Protein AF-A0A369XTC5-F1 (afdb_monomer)

Nearest PDB structures (foldseek):
  2w8m-assembly1_B  TM=5.364E-01  e=4.628E+00  Sulfolobus virus Ragged Hills
  3i4r-assembly1_A  TM=3.270E-01  e=7.028E+00  Homo sapiens
  7ung-assembly1_B0  TM=2.794E-01  e=6.670E+00  Homo sapiens

Secondary structure (DSSP, 8-state):
----------------EEEEEEEHHHHHHHHHT-TTS--EEEEE-TTT--EEEEEHHHHIIIIIHHH-TTGGGSSEEEEEEETT-B-SHHHHHHHHHHHTHHHHHHHHHHHHHHHHHHHTS-HHHHHHHHHHHHHHHTT-GGGGS--HHHHHHHHHHHHHHSTTTHHHHHHHHT-S------S-EEETTEEEEE-HHHHHHHHHHHHHHHHHHHHHHHIIIIITTTTSSSHHHHHHHT--

Sequence (240 aa):
MFSNDQSQPNLETTIETVKFVIDTSLLITVEKMSSSVPVMLFLVDINSEDIYFVCLNDYIEKVIIPKNSCYDTQDSITIDLPLCNKLDDSGIKNILFYSKRPKFYSFFNKIKYQNDALKYVSDEDLIEQCSYFVKKLLRFDVWSVETPYIKEFHKKLKMFDSEQSLPEIKKMLTKKKYDNVDKEWETSYSAKLFTKEETIVFGFIRSLWESLDSISGIYEECWRECFLPTYYHASICEME

Structure (mmCIF, N/CA/C/O backbone):
data_AF-A0A369XTC5-F1
#
_entry.id   AF-A0A369XTC5-F1
#
loop_
_atom_site.group_PDB
_atom_site.id
_atom_site.type_symbol
_atom_site.label_a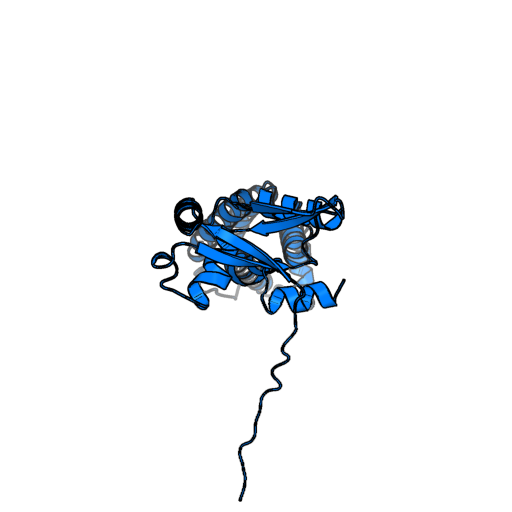tom_id
_atom_site.label_alt_id
_atom_site.label_comp_id
_atom_site.label_asym_id
_atom_site.label_entity_id
_atom_site.label_seq_id
_atom_site.pdbx_PDB_ins_code
_atom_site.Cartn_x
_atom_site.Cartn_y
_atom_site.Cartn_z
_atom_site.occupancy
_atom_site.B_iso_or_equiv
_atom_site.auth_seq_id
_atom_site.auth_comp_id
_atom_site.auth_asym_id
_atom_site.auth_atom_id
_atom_site.pdbx_PDB_model_num
ATOM 1 N N . MET A 1 1 ? 31.490 -23.265 30.977 1.00 40.22 1 MET A N 1
ATOM 2 C CA . MET A 1 1 ? 31.560 -21.844 31.364 1.00 40.22 1 MET A CA 1
ATOM 3 C C . MET A 1 1 ? 31.617 -21.046 30.079 1.00 40.22 1 MET A C 1
ATOM 5 O O . MET A 1 1 ? 32.694 -20.926 29.536 1.00 40.22 1 MET A O 1
ATOM 9 N N . PHE A 1 2 ? 30.452 -20.695 29.540 1.00 29.77 2 PHE A N 1
ATOM 10 C CA . PHE A 1 2 ? 30.164 -19.593 28.613 1.00 29.77 2 PHE A CA 1
ATOM 11 C C . PHE A 1 2 ? 28.652 -19.678 28.404 1.00 29.77 2 PHE A C 1
ATOM 13 O O . PHE A 1 2 ? 28.153 -20.485 27.625 1.00 29.77 2 PHE A O 1
ATOM 20 N N . SER A 1 3 ? 27.938 -18.965 29.270 1.00 28.22 3 SER A N 1
ATOM 21 C CA . SER A 1 3 ? 26.494 -18.810 29.216 1.00 28.22 3 SER A CA 1
ATOM 22 C C . SER A 1 3 ? 26.159 -18.001 27.966 1.00 28.22 3 SER A C 1
ATOM 24 O O . SER A 1 3 ? 26.620 -16.870 27.832 1.00 28.22 3 SER A O 1
ATOM 26 N N . ASN A 1 4 ? 25.383 -18.582 27.053 1.00 33.22 4 ASN A N 1
ATOM 27 C CA . ASN A 1 4 ? 24.719 -17.840 25.987 1.00 33.22 4 ASN A CA 1
ATOM 28 C C . ASN A 1 4 ? 23.506 -17.122 26.590 1.00 33.22 4 ASN A C 1
ATOM 30 O O . ASN A 1 4 ? 22.375 -17.561 26.419 1.00 33.22 4 ASN A O 1
ATOM 34 N N . ASP A 1 5 ? 23.760 -16.030 27.307 1.00 33.59 5 ASP A N 1
ATOM 35 C CA . ASP A 1 5 ? 22.774 -14.966 27.485 1.00 33.59 5 ASP A CA 1
ATOM 36 C C . ASP A 1 5 ? 22.984 -13.973 26.339 1.00 33.59 5 ASP A C 1
ATOM 38 O O . ASP A 1 5 ? 23.763 -13.027 26.429 1.00 33.59 5 ASP A O 1
ATOM 42 N N . GLN A 1 6 ? 22.319 -14.230 25.214 1.00 33.56 6 GLN A N 1
ATOM 43 C CA . GLN A 1 6 ? 21.930 -13.160 24.302 1.00 33.56 6 GLN A CA 1
ATOM 44 C C . GLN A 1 6 ? 20.432 -12.952 24.468 1.00 33.56 6 GLN A C 1
ATOM 46 O O . GLN A 1 6 ? 19.623 -13.347 23.632 1.00 33.56 6 GLN A O 1
ATOM 51 N N . SER A 1 7 ? 20.067 -12.348 25.596 1.00 34.38 7 SER A N 1
ATOM 52 C CA . SER A 1 7 ? 18.830 -11.595 25.699 1.00 34.38 7 SER A CA 1
ATOM 53 C C . SER A 1 7 ? 18.916 -10.453 24.685 1.00 34.38 7 SER A C 1
ATOM 55 O O . SER A 1 7 ? 19.612 -9.458 24.884 1.00 34.38 7 SER A O 1
ATOM 57 N N . GLN A 1 8 ? 18.238 -10.619 23.546 1.00 36.16 8 GLN A N 1
ATOM 58 C CA . GLN A 1 8 ? 17.827 -9.471 22.746 1.00 36.16 8 GLN A CA 1
ATOM 59 C C . GLN A 1 8 ? 17.130 -8.492 23.700 1.00 36.16 8 GLN A C 1
ATOM 61 O O . GLN A 1 8 ? 16.298 -8.938 24.497 1.00 36.16 8 GLN A O 1
ATOM 66 N N . PRO A 1 9 ? 17.455 -7.189 23.686 1.00 34.69 9 PRO A N 1
ATOM 67 C CA . PRO A 1 9 ? 16.672 -6.244 24.451 1.00 34.69 9 PRO A CA 1
ATOM 68 C C . PRO A 1 9 ? 15.290 -6.217 23.796 1.00 34.69 9 PRO A C 1
ATOM 70 O O . PRO A 1 9 ? 15.121 -5.645 22.721 1.00 34.69 9 PRO A O 1
ATOM 73 N N . ASN A 1 10 ? 14.314 -6.872 24.425 1.00 38.03 10 ASN A N 1
ATOM 74 C CA . ASN A 1 10 ? 12.910 -6.554 24.223 1.00 38.03 10 ASN A CA 1
ATOM 75 C C . ASN A 1 10 ? 12.760 -5.084 24.626 1.00 38.03 10 ASN A C 1
ATOM 77 O O . ASN A 1 10 ? 12.564 -4.767 25.798 1.00 38.03 10 ASN A O 1
ATOM 81 N N . LEU A 1 11 ? 12.921 -4.174 23.665 1.00 40.72 11 LEU A N 1
ATOM 82 C CA . LEU A 1 11 ? 12.333 -2.848 23.753 1.00 40.72 11 LEU A CA 1
ATOM 83 C C . LEU A 1 11 ? 10.823 -3.079 23.710 1.00 40.72 11 LEU A C 1
ATOM 85 O O . LEU A 1 11 ? 10.209 -3.111 22.648 1.00 40.72 11 LEU A O 1
ATOM 89 N N . GLU A 1 12 ? 10.243 -3.354 24.877 1.00 49.22 12 GLU A N 1
ATOM 90 C CA . GLU A 1 12 ? 8.803 -3.302 25.082 1.00 49.22 12 GLU A CA 1
ATOM 91 C C . GLU A 1 12 ? 8.404 -1.832 24.983 1.00 49.22 12 GLU A C 1
ATOM 93 O O . GLU A 1 12 ? 8.330 -1.118 25.981 1.00 49.22 12 GLU A O 1
ATOM 98 N N . THR A 1 13 ? 8.228 -1.340 23.757 1.00 57.53 13 THR A N 1
ATOM 99 C CA . THR A 1 13 ? 7.682 -0.005 23.553 1.00 57.53 13 THR A CA 1
ATOM 100 C C . THR A 1 13 ? 6.222 -0.044 23.985 1.00 57.53 13 THR A C 1
ATOM 102 O O . THR A 1 13 ? 5.379 -0.684 23.352 1.00 57.53 13 THR A O 1
ATOM 105 N N . THR A 1 14 ? 5.922 0.584 25.118 1.00 68.50 14 THR A N 1
ATOM 106 C CA . THR A 1 14 ? 4.568 0.641 25.663 1.00 68.50 14 THR A CA 1
ATOM 107 C C . THR A 1 14 ? 3.791 1.744 24.960 1.00 68.50 14 THR A C 1
ATOM 109 O O . THR A 1 14 ? 4.070 2.922 25.161 1.00 68.50 14 THR A O 1
ATOM 112 N N . ILE A 1 15 ? 2.810 1.364 24.142 1.00 81.44 15 ILE A N 1
ATOM 113 C CA . ILE A 1 15 ? 1.865 2.304 23.534 1.00 81.44 15 ILE A CA 1
ATOM 114 C C . ILE A 1 15 ? 0.718 2.516 24.520 1.00 81.44 15 ILE A C 1
ATOM 116 O O . ILE A 1 15 ? 0.058 1.555 24.930 1.00 81.44 15 ILE A O 1
ATOM 120 N N . GLU A 1 16 ? 0.463 3.766 24.897 1.00 87.06 16 GLU A N 1
ATOM 121 C CA . GLU A 1 16 ? -0.709 4.094 25.702 1.00 87.06 16 GLU A CA 1
ATOM 122 C C . GLU A 1 16 ? -1.983 3.880 24.880 1.00 87.06 16 GLU A C 1
ATOM 124 O O . GLU A 1 16 ? -2.111 4.359 23.749 1.00 87.06 16 GLU A O 1
ATOM 129 N N . THR A 1 17 ? -2.926 3.125 25.441 1.00 90.19 17 THR A N 1
ATOM 130 C CA . THR A 1 17 ? -4.130 2.690 24.732 1.00 90.19 17 THR A CA 1
ATOM 131 C C . THR A 1 17 ? -5.377 2.827 25.594 1.00 90.19 17 THR A C 1
ATOM 133 O O . THR A 1 17 ? -5.340 2.658 26.815 1.00 90.19 17 THR A O 1
ATOM 136 N N . VAL A 1 18 ? -6.507 3.093 24.939 1.00 92.06 18 VAL A N 1
ATOM 137 C CA . VAL A 1 18 ? -7.845 3.011 25.529 1.00 92.06 18 VAL A CA 1
ATOM 138 C C . VAL A 1 18 ? -8.462 1.678 25.152 1.00 92.06 18 VAL A C 1
ATOM 140 O O . VAL A 1 18 ? -8.438 1.268 23.994 1.00 92.06 18 VAL A O 1
ATOM 143 N N . LYS A 1 19 ? -9.042 1.006 26.142 1.00 93.38 19 LYS A N 1
ATOM 144 C CA . LYS A 1 19 ? -9.695 -0.286 25.953 1.00 93.38 19 LYS A CA 1
ATOM 145 C C . LYS A 1 19 ? -11.154 -0.094 25.588 1.00 93.38 19 LYS A C 1
ATOM 147 O O . LYS A 1 19 ? -11.877 0.622 26.278 1.00 93.38 19 LYS A O 1
ATOM 152 N N . PHE A 1 20 ? -11.594 -0.791 24.552 1.00 94.62 20 PHE A N 1
ATOM 153 C CA . PHE A 1 20 ? -12.992 -0.844 24.147 1.00 94.62 20 PHE A CA 1
ATOM 154 C C . PHE A 1 20 ? -13.410 -2.298 23.931 1.00 94.62 20 PHE A C 1
ATOM 156 O O . PHE A 1 20 ? -12.651 -3.081 23.370 1.00 94.62 20 PHE A O 1
ATOM 163 N N . VAL A 1 21 ? -14.598 -2.678 24.397 1.00 95.94 21 VAL A N 1
ATOM 164 C CA . VAL A 1 21 ? -15.126 -4.038 24.219 1.00 95.94 21 VAL A CA 1
ATOM 165 C C . VAL A 1 21 ? -16.073 -4.039 23.030 1.00 95.94 21 VAL A C 1
ATOM 167 O O . VAL A 1 21 ? -16.987 -3.218 22.971 1.00 95.94 21 VAL A O 1
ATOM 170 N N . ILE A 1 22 ? -15.852 -4.956 22.093 1.00 95.44 22 ILE A N 1
ATOM 171 C CA . ILE A 1 22 ? -16.644 -5.091 20.872 1.00 95.44 22 ILE A CA 1
ATOM 172 C C . ILE A 1 22 ? -17.142 -6.526 20.704 1.00 95.44 22 ILE A C 1
ATOM 174 O O . ILE A 1 22 ? -16.432 -7.484 21.015 1.00 95.44 22 ILE A O 1
ATOM 178 N N . ASP A 1 23 ? -18.363 -6.672 20.196 1.00 95.94 23 ASP A N 1
ATOM 179 C CA . ASP A 1 23 ? -18.959 -7.980 19.938 1.00 95.94 23 ASP A CA 1
ATOM 180 C C . ASP A 1 23 ? -18.252 -8.685 18.779 1.00 95.94 23 ASP A C 1
ATOM 182 O O . ASP A 1 23 ? -18.051 -8.119 17.695 1.00 95.94 23 ASP A O 1
ATOM 186 N N . THR A 1 24 ? -17.953 -9.967 18.966 1.00 94.88 24 THR A N 1
ATOM 187 C CA . THR A 1 24 ? -17.282 -10.783 17.947 1.00 94.88 24 THR A CA 1
ATOM 188 C C . THR A 1 24 ? -18.118 -10.908 16.674 1.00 94.88 24 THR A C 1
ATOM 190 O O . THR A 1 24 ? -17.580 -10.914 15.568 1.00 94.88 24 THR A O 1
ATOM 193 N N . SER A 1 25 ? -19.449 -10.923 16.793 1.00 94.75 25 SER A N 1
ATOM 194 C CA . SER A 1 25 ? -20.358 -10.966 15.638 1.00 94.75 25 SER A CA 1
ATOM 195 C C . SER A 1 25 ? -20.188 -9.767 14.688 1.00 94.75 25 SER A C 1
ATOM 197 O O . SER A 1 25 ? -20.298 -9.915 13.463 1.00 94.75 25 SER A O 1
ATOM 199 N N . LEU A 1 26 ? -19.861 -8.590 15.232 1.00 94.38 26 LEU A N 1
ATOM 200 C CA . LEU A 1 26 ? -19.569 -7.389 14.456 1.00 94.38 26 LEU A CA 1
ATOM 201 C C . LEU A 1 26 ? -18.212 -7.522 13.764 1.00 94.38 26 LEU A C 1
ATOM 203 O O . LEU A 1 26 ? -18.125 -7.268 12.564 1.00 94.38 26 LEU A O 1
ATOM 207 N N . LEU A 1 27 ? -17.183 -7.997 14.471 1.00 94.69 27 LEU A N 1
ATOM 208 C CA . LEU A 1 27 ? -15.856 -8.232 13.888 1.00 94.69 27 LEU A CA 1
ATOM 209 C C . LEU A 1 27 ? -15.903 -9.239 12.729 1.00 94.69 27 LEU A C 1
ATOM 211 O O . LEU A 1 27 ? -15.374 -8.955 11.658 1.00 94.69 27 LEU A O 1
ATOM 215 N N . ILE A 1 28 ? -16.643 -10.341 12.881 1.00 93.12 28 ILE A N 1
ATOM 216 C CA . ILE A 1 28 ? -16.874 -11.322 11.805 1.00 93.12 28 ILE A CA 1
ATOM 217 C C . ILE A 1 28 ? -17.563 -10.666 10.599 1.00 93.12 28 ILE A C 1
ATOM 219 O O . ILE A 1 28 ? -17.294 -11.003 9.444 1.00 93.12 28 ILE A O 1
ATOM 223 N N . THR A 1 29 ? -18.482 -9.732 10.845 1.00 93.62 29 THR A N 1
ATOM 224 C CA . THR A 1 29 ? -19.148 -8.988 9.768 1.00 93.62 29 THR A CA 1
ATOM 225 C C . THR A 1 29 ? -18.163 -8.075 9.040 1.00 93.62 29 THR A C 1
ATOM 227 O O . THR A 1 29 ? -18.182 -8.024 7.811 1.00 93.62 29 THR A O 1
ATOM 230 N N . VAL A 1 30 ? -17.275 -7.403 9.775 1.00 93.75 30 VAL A N 1
ATOM 231 C CA . VAL A 1 30 ? -16.224 -6.547 9.208 1.00 93.75 30 VAL A CA 1
ATOM 232 C C . VAL A 1 30 ? -15.218 -7.354 8.395 1.00 93.75 30 VAL A C 1
ATOM 234 O O . VAL A 1 30 ? -14.883 -6.952 7.282 1.00 93.75 30 VAL A O 1
ATOM 237 N N . GLU A 1 31 ? -14.786 -8.513 8.889 1.00 91.56 31 GLU A N 1
ATOM 238 C CA . GLU A 1 31 ? -13.870 -9.403 8.167 1.00 91.56 31 GLU A CA 1
ATOM 239 C C . GLU A 1 31 ? -14.439 -9.793 6.790 1.00 91.56 31 GLU A C 1
ATOM 241 O O . GLU A 1 31 ? -13.749 -9.733 5.769 1.00 91.56 31 GLU A O 1
ATOM 246 N N . LYS A 1 32 ? -15.748 -10.073 6.724 1.00 91.31 32 LYS A N 1
ATOM 247 C CA . LYS A 1 32 ? -16.455 -10.386 5.469 1.00 91.31 32 LYS A CA 1
ATOM 248 C C . LYS A 1 32 ? -16.521 -9.219 4.478 1.00 91.31 32 LYS A C 1
ATOM 250 O O . LYS A 1 32 ? -16.746 -9.466 3.294 1.00 91.31 32 LYS A O 1
ATOM 255 N N . MET A 1 33 ? -16.326 -7.972 4.914 1.00 88.06 33 MET A N 1
ATOM 256 C CA . MET A 1 33 ? -16.315 -6.796 4.027 1.00 88.06 33 MET A CA 1
ATOM 257 C C . MET A 1 33 ? -15.020 -6.653 3.206 1.00 88.06 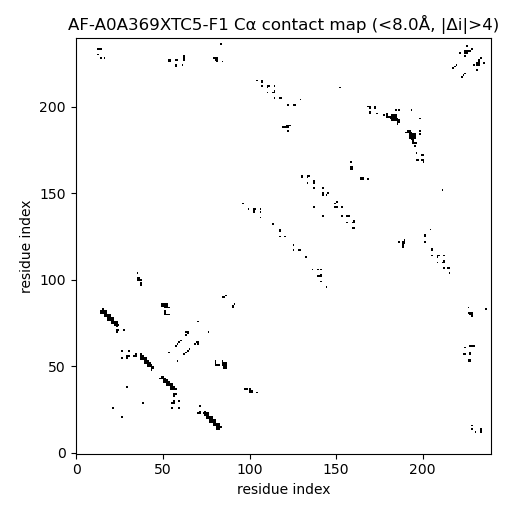33 MET A C 1
ATOM 259 O O . MET A 1 33 ? -14.957 -5.774 2.346 1.00 88.06 33 MET A O 1
ATOM 263 N N . SER A 1 34 ? -14.044 -7.558 3.388 1.00 82.69 34 SER A N 1
ATOM 264 C CA . SER A 1 34 ? -12.725 -7.566 2.733 1.00 82.69 34 SER A CA 1
ATOM 265 C C . SER A 1 34 ? -11.815 -6.407 3.155 1.00 82.69 34 SER A C 1
ATOM 267 O O . SER A 1 34 ? -12.259 -5.348 3.586 1.00 82.69 34 SER A O 1
ATOM 269 N N . SER A 1 35 ? -10.503 -6.586 2.987 1.00 84.50 35 SER A N 1
ATOM 270 C CA . SER A 1 35 ? -9.491 -5.566 3.275 1.00 84.50 35 SER A CA 1
ATOM 271 C C . SER A 1 35 ? -9.634 -4.305 2.417 1.00 84.50 35 SER A C 1
ATOM 273 O O . SER A 1 35 ? -9.157 -3.247 2.818 1.00 84.50 35 SER A O 1
ATOM 275 N N . SER A 1 36 ? -10.315 -4.387 1.265 1.00 84.81 36 SER A N 1
ATOM 276 C CA . SER A 1 36 ? -10.446 -3.295 0.282 1.00 84.81 36 SER A CA 1
ATOM 277 C C . SER A 1 36 ? -11.231 -2.085 0.767 1.00 84.81 36 SER A C 1
ATOM 279 O O . SER A 1 36 ? -10.976 -0.969 0.305 1.00 84.81 36 SER A O 1
ATOM 281 N N . VAL A 1 37 ? -12.176 -2.291 1.682 1.00 89.00 37 VAL A N 1
ATOM 282 C CA . VAL A 1 37 ? -13.010 -1.228 2.237 1.00 89.00 37 VAL A CA 1
ATOM 283 C C . VAL A 1 37 ? -12.618 -1.049 3.700 1.00 89.00 37 VAL A C 1
ATOM 285 O O . VAL A 1 37 ? -12.870 -1.948 4.495 1.00 89.00 37 VAL A O 1
ATOM 288 N N . PRO A 1 38 ? -11.984 0.075 4.074 1.00 93.06 38 PRO A N 1
ATOM 289 C CA . PRO A 1 38 ? -11.605 0.300 5.460 1.00 93.06 38 PRO A CA 1
ATOM 290 C C . PRO A 1 38 ? -12.856 0.558 6.303 1.00 93.06 38 PRO A C 1
ATOM 292 O O . PRO A 1 38 ? -13.566 1.544 6.088 1.00 93.06 38 PRO A O 1
ATOM 295 N N . VAL A 1 39 ? -13.120 -0.314 7.272 1.00 94.88 39 VAL A N 1
ATOM 296 C CA . VAL A 1 39 ? -14.138 -0.097 8.299 1.00 94.88 39 VAL A CA 1
ATOM 297 C C . VAL A 1 39 ? -13.473 0.556 9.501 1.00 94.88 39 VAL A C 1
ATOM 299 O O . VAL A 1 39 ? -12.669 -0.058 10.199 1.00 94.88 39 VAL A O 1
ATOM 302 N N . MET A 1 40 ? -13.810 1.819 9.734 1.00 94.81 40 MET A N 1
ATOM 303 C CA . MET A 1 40 ? -13.246 2.615 10.820 1.00 94.81 40 MET A CA 1
ATOM 304 C C . MET A 1 40 ? -14.131 2.524 12.062 1.00 94.81 40 MET A C 1
ATOM 306 O O . MET A 1 40 ? -15.343 2.726 11.978 1.00 94.81 40 MET A O 1
ATOM 310 N N . LEU A 1 41 ? -13.518 2.277 13.215 1.00 95.38 41 LEU A N 1
ATOM 311 C CA . LEU A 1 41 ? -14.127 2.498 14.519 1.00 95.38 41 LEU A CA 1
ATOM 312 C C . LEU A 1 41 ? -13.693 3.867 15.040 1.00 95.38 41 LEU A C 1
ATOM 314 O O . LEU A 1 41 ? -12.504 4.180 15.017 1.00 95.38 41 LEU A O 1
ATOM 318 N N . PHE A 1 42 ? -14.655 4.632 15.551 1.00 95.50 42 PHE A N 1
ATOM 319 C CA . PHE A 1 42 ? -14.421 5.882 16.264 1.00 95.50 42 PHE A CA 1
ATOM 320 C C . PHE A 1 42 ? -14.881 5.735 17.709 1.00 95.50 42 PHE A C 1
ATOM 322 O O . PHE A 1 42 ? -16.033 5.375 17.956 1.00 95.50 42 PHE A O 1
ATOM 329 N N . LEU A 1 43 ? -13.988 6.022 18.648 1.00 95.12 43 LEU A N 1
ATOM 330 C CA . LEU A 1 43 ? -14.273 6.050 20.075 1.00 95.12 43 LEU A CA 1
ATOM 331 C C . LEU A 1 43 ? -14.280 7.501 20.542 1.00 95.12 43 LEU A C 1
ATOM 333 O O . LEU A 1 43 ? -13.282 8.195 20.388 1.00 95.12 43 LEU A O 1
ATOM 337 N N . VAL A 1 44 ? -15.398 7.948 21.106 1.00 94.69 44 VAL A N 1
ATOM 338 C CA . VAL A 1 44 ? -15.565 9.321 21.594 1.00 94.69 44 VAL A CA 1
ATOM 339 C C . VAL A 1 44 ? -15.522 9.312 23.116 1.00 94.69 44 VAL A C 1
ATOM 341 O O . VAL A 1 44 ? -16.356 8.657 23.747 1.00 94.69 44 VAL A O 1
ATOM 344 N N . ASP A 1 45 ? -14.583 10.048 23.702 1.00 92.94 45 ASP A N 1
ATOM 345 C CA . ASP A 1 45 ? -14.612 10.373 25.124 1.00 92.94 45 ASP A CA 1
ATOM 346 C C . ASP A 1 45 ? -15.424 11.655 25.329 1.00 92.94 45 ASP A C 1
ATOM 348 O O . ASP A 1 45 ? -15.056 12.743 24.899 1.00 92.94 45 ASP A O 1
ATOM 352 N N . ILE A 1 46 ? -16.564 11.516 26.002 1.00 93.06 46 ILE A N 1
ATOM 353 C CA . ILE A 1 46 ? -17.520 12.606 26.229 1.00 93.06 46 ILE A CA 1
ATOM 354 C C . ILE A 1 46 ? -16.944 13.670 27.175 1.00 93.06 46 ILE A C 1
ATOM 356 O O . ILE A 1 46 ? -17.355 14.824 27.109 1.00 93.06 46 ILE A O 1
ATOM 360 N N . ASN A 1 47 ? -16.017 13.302 28.065 1.00 92.94 47 ASN A N 1
ATOM 361 C CA . ASN A 1 47 ? -15.497 14.236 29.065 1.00 92.94 47 ASN A CA 1
ATOM 362 C C . ASN A 1 47 ? -14.387 15.123 28.500 1.00 92.94 47 ASN A C 1
ATOM 364 O O . ASN A 1 47 ? -14.344 16.313 28.802 1.00 92.94 47 ASN A O 1
ATOM 368 N N . SER A 1 48 ? -13.475 14.533 27.728 1.00 91.31 48 SER A N 1
ATOM 369 C CA . SER A 1 48 ? -12.378 15.259 27.077 1.00 91.31 48 SER A CA 1
ATOM 370 C C . SER A 1 48 ? -12.766 15.832 25.713 1.00 91.31 48 SER A C 1
ATOM 372 O O . SER A 1 48 ? -12.040 16.674 25.198 1.00 91.31 48 SER A O 1
ATOM 374 N N . GLU A 1 49 ? -13.901 15.398 25.149 1.00 91.56 49 GLU A N 1
ATOM 375 C CA . GLU A 1 49 ? -14.328 15.665 23.766 1.00 91.56 49 GLU A CA 1
ATOM 376 C C . GLU A 1 49 ? -13.347 15.119 22.712 1.00 91.56 49 GLU A C 1
ATOM 378 O O . GLU A 1 49 ? -13.407 15.478 21.533 1.00 91.56 49 GLU A O 1
ATOM 383 N N . ASP A 1 50 ? -12.470 14.199 23.120 1.00 93.12 50 ASP A N 1
ATOM 384 C CA . ASP A 1 50 ? -11.496 13.576 22.241 1.00 93.12 50 ASP A CA 1
ATOM 385 C C . ASP A 1 50 ? -12.110 12.400 21.480 1.00 93.12 50 ASP A C 1
ATOM 387 O O . ASP A 1 50 ? -12.898 11.607 22.002 1.00 93.12 50 ASP A O 1
ATOM 391 N N . ILE A 1 51 ? -11.716 12.271 20.215 1.00 94.94 51 ILE A N 1
ATOM 392 C CA . ILE A 1 51 ? -12.146 11.184 19.342 1.00 94.94 51 ILE A CA 1
ATOM 393 C C . ILE A 1 51 ? -10.911 10.398 18.928 1.00 94.94 51 ILE A C 1
ATOM 395 O O . ILE A 1 51 ? -9.977 10.965 18.366 1.00 94.94 51 ILE A O 1
ATOM 399 N N . TYR A 1 52 ? -10.931 9.092 19.158 1.00 94.56 52 TYR A N 1
ATOM 400 C CA . TYR A 1 52 ? -9.884 8.163 18.754 1.00 94.56 52 TYR A CA 1
ATOM 401 C C . TYR A 1 52 ? -10.375 7.271 17.622 1.00 94.56 52 TYR A C 1
ATOM 403 O O . TYR A 1 52 ? -11.567 6.967 17.550 1.00 94.56 52 TYR A O 1
ATOM 411 N N . PHE A 1 53 ? -9.477 6.830 16.742 1.00 95.19 53 PHE A N 1
ATOM 412 C CA . PHE A 1 53 ? -9.850 5.971 15.619 1.00 95.19 53 PHE A CA 1
ATOM 413 C C . PHE A 1 53 ? -8.958 4.737 15.464 1.00 95.19 53 PHE A C 1
ATOM 415 O O . PHE A 1 53 ? -7.784 4.725 15.831 1.00 95.19 53 PHE A O 1
ATOM 422 N N . VAL A 1 54 ? -9.521 3.689 14.862 1.00 95.31 54 VAL A N 1
ATOM 423 C CA . VAL A 1 54 ? -8.775 2.504 14.418 1.00 95.31 54 VAL A CA 1
ATOM 424 C C . VAL A 1 54 ? -9.473 1.851 13.222 1.00 95.31 54 VAL A C 1
ATOM 426 O O . VAL A 1 54 ? -10.700 1.876 13.123 1.00 95.31 54 VAL A O 1
ATOM 429 N N . CYS A 1 55 ? -8.710 1.273 12.294 1.00 95.38 55 CYS A N 1
ATOM 430 C CA . CYS A 1 55 ? -9.267 0.486 11.193 1.00 95.38 55 CYS A CA 1
ATOM 431 C C . CYS A 1 55 ? -9.490 -0.959 11.652 1.00 95.38 55 CYS A C 1
ATOM 433 O O . CYS A 1 55 ? -8.530 -1.681 11.919 1.00 95.38 55 CYS A O 1
ATOM 435 N N . LEU A 1 56 ? -10.747 -1.394 11.733 1.00 95.38 56 LEU A N 1
ATOM 436 C CA . LEU A 1 56 ? -11.111 -2.718 12.237 1.00 95.38 56 LEU A CA 1
ATOM 437 C C . LEU A 1 56 ? -10.619 -3.844 11.327 1.00 95.38 56 LEU A C 1
ATOM 439 O O . LEU A 1 56 ? -10.147 -4.852 11.838 1.00 95.38 56 LEU A O 1
ATOM 443 N N . ASN A 1 57 ? -10.670 -3.681 10.000 1.00 94.38 57 ASN A N 1
ATOM 444 C CA . ASN A 1 57 ? -10.169 -4.705 9.072 1.00 94.38 57 ASN A CA 1
ATOM 445 C C . ASN A 1 57 ? -8.685 -4.992 9.304 1.00 94.38 57 ASN A C 1
ATOM 447 O O . ASN A 1 57 ? -8.276 -6.149 9.348 1.00 94.38 57 ASN A O 1
ATOM 451 N N . ASP A 1 58 ? -7.886 -3.939 9.473 1.00 94.56 58 ASP A N 1
ATOM 452 C CA . ASP A 1 58 ? -6.452 -4.098 9.699 1.00 94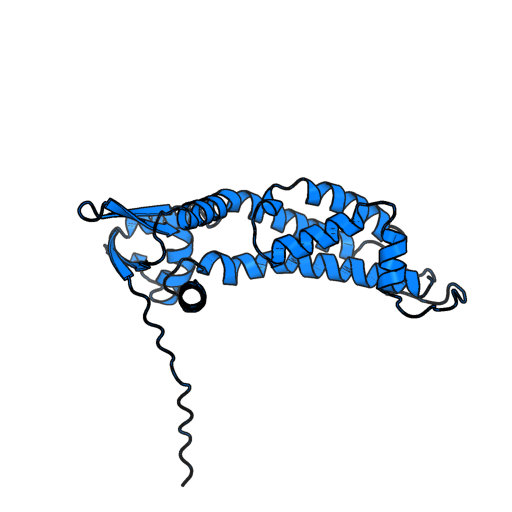.56 58 ASP A CA 1
ATOM 453 C C . ASP A 1 58 ? -6.181 -4.589 11.119 1.00 94.56 58 ASP A C 1
ATOM 455 O O . ASP A 1 58 ? -5.310 -5.426 11.316 1.00 94.56 58 ASP A O 1
ATOM 459 N N . TYR A 1 59 ? -6.963 -4.138 12.104 1.00 95.06 59 TYR A N 1
ATOM 460 C CA . TYR A 1 59 ? -6.853 -4.618 13.477 1.00 95.06 59 TYR A CA 1
ATOM 461 C C . TYR A 1 59 ? -7.141 -6.123 13.579 1.00 95.06 59 TYR A C 1
ATOM 463 O O . TYR A 1 59 ? -6.403 -6.847 14.246 1.00 95.06 59 TYR A O 1
ATOM 471 N N . ILE A 1 60 ? -8.173 -6.618 12.888 1.00 94.00 60 ILE A N 1
ATOM 472 C CA . ILE A 1 60 ? -8.485 -8.052 12.829 1.00 94.00 60 ILE A CA 1
ATOM 473 C C . ILE A 1 60 ? -7.293 -8.816 12.245 1.00 94.00 60 ILE A C 1
ATOM 475 O O . ILE A 1 60 ? -6.779 -9.735 12.880 1.00 94.00 60 ILE A O 1
ATOM 479 N N . GLU A 1 61 ? -6.819 -8.400 11.071 1.00 92.62 61 GLU A N 1
ATOM 480 C CA . GLU A 1 61 ? -5.782 -9.114 10.321 1.00 92.62 61 GLU A CA 1
ATOM 481 C C . GLU A 1 61 ? -4.400 -9.062 10.985 1.00 92.62 61 GLU A C 1
ATOM 483 O O . GLU A 1 61 ? -3.684 -10.061 11.000 1.00 92.62 61 GLU A O 1
ATOM 488 N N . LYS A 1 62 ? -4.022 -7.909 11.544 1.00 92.44 62 LYS A N 1
ATOM 489 C CA . LYS A 1 62 ? -2.658 -7.639 12.024 1.00 92.44 62 LYS A CA 1
ATOM 490 C C . LYS A 1 62 ? -2.510 -7.700 13.543 1.00 92.44 62 LYS A C 1
ATOM 492 O O . LYS A 1 62 ? -1.392 -7.829 14.032 1.00 92.44 62 LYS A O 1
ATOM 497 N N . VAL A 1 63 ? -3.605 -7.625 14.305 1.00 93.19 63 VAL A N 1
ATOM 498 C CA . VAL A 1 63 ? -3.559 -7.652 15.780 1.00 93.19 63 VAL A CA 1
ATOM 499 C C . VAL A 1 63 ? -4.314 -8.845 16.351 1.00 93.19 63 VAL A C 1
ATOM 501 O O . VAL A 1 63 ? -3.738 -9.583 17.149 1.00 93.19 63 VAL A O 1
ATOM 504 N N . ILE A 1 64 ? -5.575 -9.061 15.963 1.00 93.81 64 ILE A N 1
ATOM 505 C CA . ILE A 1 64 ? -6.406 -10.121 16.556 1.00 93.81 64 ILE A CA 1
ATOM 506 C C . ILE A 1 64 ? -5.941 -11.493 16.083 1.00 93.81 64 ILE A C 1
ATOM 508 O O . ILE A 1 64 ? -5.535 -12.296 16.917 1.00 93.81 64 ILE A O 1
ATOM 512 N N . ILE A 1 65 ? -5.949 -11.753 14.773 1.00 93.31 65 ILE A N 1
ATOM 513 C CA . ILE A 1 65 ? -5.634 -13.075 14.209 1.00 93.31 65 ILE A CA 1
ATOM 514 C C . ILE A 1 65 ? -4.237 -13.569 14.631 1.00 93.31 65 ILE A C 1
ATOM 516 O O . ILE A 1 65 ? -4.133 -14.728 15.043 1.00 93.31 65 ILE A O 1
ATOM 520 N N . PRO A 1 66 ? -3.169 -12.741 14.615 1.00 92.00 66 PRO A N 1
ATOM 521 C CA . PRO A 1 66 ? -1.849 -13.180 15.067 1.00 92.00 66 PRO A CA 1
ATOM 522 C C . PRO A 1 66 ? -1.777 -13.505 16.565 1.00 92.00 66 PRO A C 1
ATOM 524 O O . PRO A 1 66 ? -0.998 -14.371 16.958 1.00 92.00 66 PRO A O 1
ATOM 527 N N . LYS A 1 67 ? -2.571 -12.829 17.410 1.00 89.81 67 LYS A N 1
ATOM 528 C CA . LYS A 1 67 ? -2.611 -13.076 18.865 1.00 89.81 67 LYS A CA 1
ATOM 529 C C . LYS A 1 67 ? -3.532 -14.241 19.235 1.00 89.81 67 LYS A C 1
ATOM 531 O O . LYS A 1 67 ? -3.204 -15.028 20.120 1.00 89.81 67 LYS A O 1
ATOM 536 N N . ASN A 1 68 ? -4.691 -14.333 18.592 1.00 91.19 68 ASN A N 1
ATOM 537 C CA . ASN A 1 68 ? -5.704 -15.357 18.797 1.00 91.19 68 ASN A CA 1
ATOM 538 C C . ASN A 1 68 ? -6.409 -15.664 17.468 1.00 91.19 68 ASN A C 1
ATOM 540 O O . ASN A 1 68 ? -7.320 -14.952 17.048 1.00 91.19 68 ASN A O 1
ATOM 544 N N . SER A 1 69 ? -6.024 -16.764 16.828 1.00 89.62 69 SER A N 1
ATOM 545 C CA . SER A 1 69 ? -6.613 -17.192 15.556 1.00 89.62 69 SER A CA 1
ATOM 546 C C . SER A 1 69 ? -8.042 -17.732 15.678 1.00 89.62 69 SER A C 1
ATOM 548 O O . SER A 1 69 ? -8.738 -17.793 14.673 1.00 89.62 69 SER A O 1
ATOM 550 N N . CYS A 1 70 ? -8.488 -18.111 16.882 1.00 90.31 70 CYS A N 1
ATOM 551 C CA . CYS A 1 70 ? -9.824 -18.665 17.154 1.00 90.31 70 CYS A CA 1
ATOM 552 C C . CYS A 1 70 ? -10.709 -17.652 17.901 1.00 90.31 70 CYS A C 1
ATOM 554 O O . CYS A 1 70 ? -11.469 -18.002 18.810 1.00 90.31 70 CYS A O 1
ATOM 556 N N . TYR A 1 71 ? -10.548 -16.366 17.582 1.00 91.12 71 TYR A N 1
ATOM 557 C CA . TYR A 1 71 ? -11.250 -15.264 18.241 1.00 91.12 71 TYR A CA 1
ATOM 558 C C . TYR A 1 71 ? -12.776 -15.329 18.056 1.00 91.12 71 TYR A C 1
ATOM 560 O O . TYR A 1 71 ? -13.527 -14.820 18.884 1.00 91.12 71 TYR A O 1
ATOM 568 N N . ASP A 1 72 ? -13.226 -16.017 17.008 1.00 88.50 72 ASP A N 1
ATOM 569 C CA . ASP A 1 72 ? -14.621 -16.292 16.665 1.00 88.50 72 ASP A CA 1
ATOM 570 C C . ASP A 1 72 ? -15.363 -17.137 17.713 1.00 88.50 72 ASP A C 1
ATOM 572 O O . ASP A 1 72 ? -16.592 -17.139 17.750 1.00 88.50 72 ASP A O 1
ATOM 576 N N . THR A 1 73 ? -14.626 -17.829 18.586 1.00 90.94 73 THR A N 1
ATOM 577 C CA . THR A 1 73 ? -15.194 -18.631 19.682 1.00 90.94 73 THR A CA 1
ATOM 578 C C . THR A 1 73 ? -15.602 -17.808 20.906 1.00 90.94 73 THR A C 1
ATOM 580 O O . THR A 1 73 ? -16.277 -18.329 21.793 1.00 90.94 73 THR A O 1
ATOM 583 N N . GLN A 1 74 ? -15.178 -16.544 20.983 1.00 92.19 74 GLN A N 1
ATOM 584 C CA . GLN A 1 74 ? -15.463 -15.646 22.101 1.00 92.19 74 GLN A CA 1
ATOM 585 C C . GLN A 1 74 ? -16.684 -14.780 21.789 1.00 92.19 74 GLN A C 1
ATOM 587 O O . GLN A 1 74 ? -16.865 -14.361 20.650 1.00 92.19 74 GLN A O 1
ATOM 592 N N . ASP A 1 75 ? -17.484 -14.436 22.800 1.00 92.69 75 ASP A N 1
ATOM 593 C CA . ASP A 1 75 ? -18.646 -13.555 22.605 1.00 92.69 75 ASP A CA 1
ATOM 594 C C . ASP A 1 75 ? -18.228 -12.100 22.315 1.00 92.69 75 ASP A C 1
ATOM 596 O O . ASP A 1 75 ? -18.834 -11.417 21.485 1.00 92.69 75 ASP A O 1
ATOM 600 N N . SER A 1 76 ? -17.161 -11.637 22.972 1.00 94.81 76 SER A N 1
ATOM 601 C CA . SER A 1 76 ? -16.655 -10.267 22.875 1.00 94.81 76 SER A CA 1
ATOM 602 C C . SER A 1 76 ? -15.135 -10.211 22.960 1.00 94.81 76 SER A C 1
ATOM 604 O O . SER A 1 76 ? -14.523 -11.020 23.663 1.00 94.81 76 SER A O 1
ATOM 606 N N . ILE A 1 77 ? -14.544 -9.192 22.341 1.00 95.00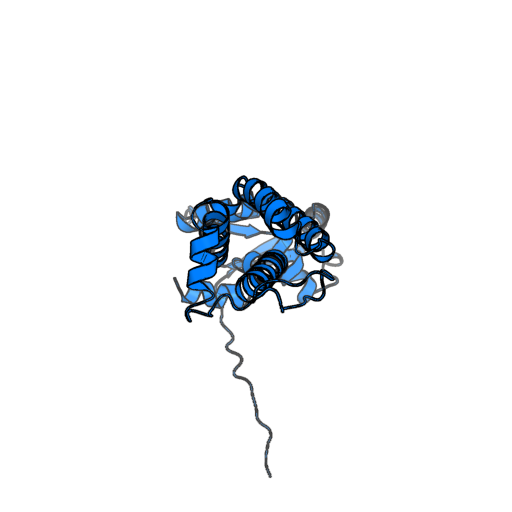 77 ILE A N 1
ATOM 607 C CA . ILE A 1 77 ? -13.102 -8.940 22.335 1.00 95.00 77 ILE A CA 1
ATOM 608 C C . ILE A 1 77 ? -12.821 -7.529 22.832 1.00 95.00 77 ILE A C 1
ATOM 610 O O . ILE A 1 77 ? -13.499 -6.574 22.460 1.00 95.00 77 ILE A O 1
ATOM 614 N N . THR A 1 78 ? -11.789 -7.395 23.659 1.00 94.31 78 THR A N 1
ATOM 615 C CA . THR A 1 78 ? -11.252 -6.088 24.036 1.00 94.31 78 THR A CA 1
ATOM 616 C C . THR A 1 78 ? -10.227 -5.660 22.999 1.00 94.31 78 THR A C 1
ATOM 618 O O . THR A 1 78 ? -9.230 -6.350 22.792 1.00 94.31 78 THR A O 1
ATOM 621 N N . ILE A 1 79 ? -10.472 -4.521 22.367 1.00 94.44 79 ILE A N 1
ATOM 622 C CA . ILE A 1 79 ? -9.539 -3.864 21.461 1.00 94.44 79 ILE A CA 1
ATOM 623 C C . ILE A 1 79 ? -8.834 -2.716 22.186 1.00 94.44 79 ILE A C 1
ATOM 625 O O . ILE A 1 79 ? -9.435 -1.988 22.978 1.00 94.44 79 ILE A O 1
ATOM 629 N N . ASP A 1 80 ? -7.553 -2.563 21.889 1.00 93.12 80 ASP A N 1
ATOM 630 C CA . ASP A 1 80 ? -6.694 -1.498 22.398 1.00 93.12 80 ASP A CA 1
ATOM 631 C C . ASP A 1 80 ? -6.542 -0.413 21.316 1.00 93.12 80 ASP A C 1
ATOM 633 O O . ASP A 1 80 ? -5.966 -0.671 20.255 1.00 93.12 80 ASP A O 1
ATOM 637 N N . LEU A 1 81 ? -7.071 0.788 21.562 1.00 92.31 81 LEU A N 1
ATOM 638 C CA . LEU A 1 81 ? -6.971 1.939 20.660 1.00 92.31 81 LEU A CA 1
ATOM 639 C C . LEU A 1 81 ? -5.812 2.841 21.100 1.00 92.31 81 LEU A C 1
ATOM 641 O O . LEU A 1 81 ? -5.876 3.363 22.212 1.00 92.31 81 LEU A O 1
ATOM 645 N N . PRO A 1 82 ? -4.779 3.064 20.270 1.00 91.62 82 PRO A N 1
ATOM 646 C CA . PRO A 1 82 ? -3.689 3.981 20.601 1.00 91.62 82 PRO A CA 1
ATOM 647 C C . PRO A 1 82 ? -4.177 5.407 20.875 1.00 91.62 82 PRO A C 1
ATOM 649 O O . PRO A 1 82 ? -4.934 5.966 20.080 1.00 91.62 82 PRO A O 1
ATOM 652 N N . LEU A 1 83 ? -3.698 6.023 21.959 1.00 89.38 83 LEU A N 1
ATOM 653 C CA . LEU A 1 83 ? -4.027 7.415 22.290 1.00 89.38 83 LEU A CA 1
ATOM 654 C C . LEU A 1 83 ? -3.481 8.418 21.262 1.00 89.38 83 LEU A C 1
ATOM 656 O O . LEU A 1 83 ? -4.088 9.471 21.075 1.00 89.38 83 LEU A O 1
ATOM 660 N N . CYS A 1 84 ? -2.390 8.089 20.555 1.00 87.56 84 CYS A N 1
ATOM 661 C CA . CYS A 1 84 ? -1.889 8.928 19.461 1.00 87.56 84 CYS A CA 1
AT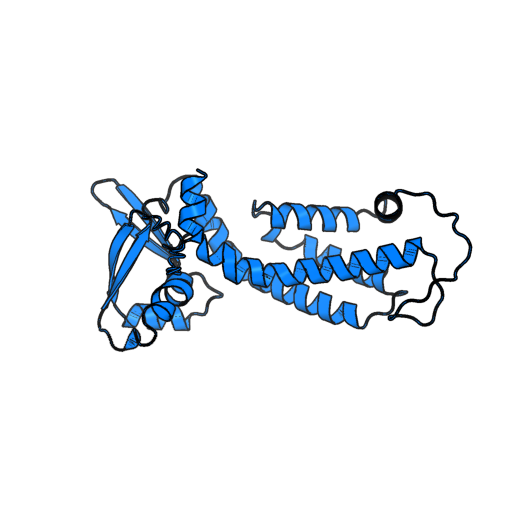OM 662 C C . CYS A 1 84 ? -2.791 8.902 18.209 1.00 87.56 84 CYS A C 1
ATOM 664 O O . CYS A 1 84 ? -2.705 9.809 17.386 1.00 87.56 84 CYS A O 1
ATOM 666 N N . ASN A 1 85 ? -3.743 7.965 18.085 1.00 90.88 85 ASN A N 1
ATOM 667 C CA . ASN A 1 85 ? -4.747 7.988 17.011 1.00 90.88 85 ASN A CA 1
ATOM 668 C C . ASN A 1 85 ? -5.900 8.955 17.313 1.00 90.88 85 ASN A C 1
ATOM 670 O O . ASN A 1 85 ? -7.077 8.592 17.215 1.00 90.88 85 ASN A O 1
ATOM 674 N N . LYS A 1 86 ? -5.575 10.184 17.700 1.00 92.38 86 LYS A N 1
ATOM 675 C CA . LYS A 1 86 ? -6.555 11.229 17.974 1.00 92.38 86 LYS A CA 1
ATOM 676 C C . LYS A 1 86 ? -7.007 11.888 16.672 1.00 92.38 86 LYS A C 1
ATOM 678 O O . LYS A 1 86 ? -6.227 12.084 15.742 1.00 92.38 86 LYS A O 1
ATOM 683 N N . LEU A 1 87 ? -8.287 12.229 16.585 1.00 93.06 87 LEU A N 1
ATOM 684 C CA . LEU A 1 87 ? -8.865 12.929 15.446 1.00 93.06 87 LEU A CA 1
ATOM 685 C C . LEU A 1 87 ? -8.635 14.441 15.559 1.00 93.06 87 LEU A C 1
ATOM 687 O O . LEU A 1 87 ? -9.554 15.212 15.824 1.00 93.06 87 LEU A O 1
ATOM 691 N N . ASP A 1 88 ? -7.390 14.848 15.353 1.00 90.38 88 ASP A N 1
ATOM 692 C CA . ASP A 1 88 ? -6.975 16.240 15.185 1.00 90.38 88 ASP A CA 1
ATOM 693 C C . ASP A 1 88 ? -6.642 16.545 13.705 1.00 90.38 88 ASP A C 1
ATOM 695 O O . ASP A 1 88 ? -6.980 15.771 12.803 1.00 90.38 88 ASP A O 1
ATOM 699 N N . ASP A 1 89 ? -5.968 17.665 13.424 1.00 86.69 89 ASP A N 1
ATOM 700 C CA . ASP A 1 89 ? -5.546 18.035 12.063 1.00 86.69 89 ASP A CA 1
ATOM 701 C C . ASP A 1 89 ? -4.653 16.970 11.388 1.00 86.69 89 ASP A C 1
ATOM 703 O O . ASP A 1 89 ? -4.682 16.824 10.158 1.00 86.69 89 ASP A O 1
ATOM 707 N N . SER A 1 90 ? -3.862 16.217 12.163 1.00 84.31 90 SER A N 1
ATOM 708 C CA . SER A 1 90 ? -3.063 15.086 11.673 1.00 84.31 90 SER A CA 1
ATOM 709 C C . SER A 1 90 ? -3.944 13.848 11.480 1.00 84.31 90 SER A C 1
ATOM 711 O O . SER A 1 90 ? -3.939 13.232 10.407 1.00 84.31 90 SER A O 1
ATOM 713 N N . GLY A 1 91 ? -4.806 13.548 12.454 1.00 86.62 91 GLY A N 1
ATOM 714 C CA . GLY A 1 91 ? -5.788 12.465 12.392 1.00 86.62 91 GLY A CA 1
ATOM 715 C C . GLY A 1 91 ? -6.707 12.542 11.170 1.00 86.62 91 GLY A C 1
ATOM 716 O O . GLY A 1 91 ? -6.961 11.527 10.516 1.00 86.62 91 GLY A O 1
ATOM 717 N N . ILE A 1 92 ? -7.134 13.745 10.770 1.00 89.62 92 ILE A N 1
ATOM 718 C CA . ILE A 1 92 ? -7.923 13.954 9.544 1.00 89.62 92 ILE A CA 1
ATOM 719 C C . ILE A 1 92 ? -7.140 13.500 8.304 1.00 89.62 92 ILE A C 1
ATOM 721 O O . ILE A 1 92 ? -7.704 12.842 7.425 1.00 89.62 92 ILE A O 1
ATOM 725 N N . LYS A 1 93 ? -5.836 13.795 8.221 1.00 87.00 93 LYS A N 1
ATOM 726 C CA . LYS A 1 93 ? -4.988 13.336 7.106 1.00 87.00 93 LYS A CA 1
ATOM 727 C C . LYS A 1 93 ? -4.861 11.814 7.092 1.00 87.00 93 LYS A C 1
ATOM 729 O O . LYS A 1 93 ? -4.905 11.217 6.014 1.00 87.00 93 LYS A O 1
ATOM 734 N N . ASN A 1 94 ? -4.786 11.187 8.262 1.00 87.56 94 ASN A N 1
ATOM 735 C CA . ASN A 1 94 ? -4.728 9.731 8.400 1.00 87.56 94 ASN A CA 1
ATOM 736 C C . ASN A 1 94 ? -6.039 9.069 7.939 1.00 87.56 94 ASN A C 1
ATOM 738 O O . ASN A 1 94 ? -6.021 8.088 7.194 1.00 87.56 94 ASN A O 1
ATOM 742 N N . ILE A 1 95 ? -7.195 9.655 8.259 1.00 90.12 95 ILE A N 1
ATOM 743 C CA . ILE A 1 95 ? -8.492 9.194 7.731 1.00 90.12 95 ILE A CA 1
ATOM 744 C C . ILE A 1 95 ? -8.573 9.379 6.215 1.00 90.12 95 ILE A C 1
ATOM 746 O O . ILE A 1 95 ? -9.032 8.485 5.495 1.00 90.12 95 ILE A O 1
ATOM 750 N N . LEU A 1 96 ? -8.103 10.517 5.697 1.00 88.56 96 LEU A N 1
ATOM 751 C CA . LEU A 1 96 ? -8.036 10.742 4.255 1.00 88.56 96 LEU A CA 1
ATOM 752 C C . LEU A 1 96 ? -7.152 9.693 3.573 1.00 88.56 96 LEU A C 1
ATOM 754 O O . LEU A 1 96 ? -7.508 9.226 2.490 1.00 88.56 96 LEU A O 1
ATOM 758 N N . PHE A 1 97 ? -6.059 9.264 4.205 1.00 88.50 97 PHE A N 1
ATOM 759 C CA . PHE A 1 97 ? -5.243 8.158 3.712 1.00 88.50 97 PHE A CA 1
ATOM 760 C C . PHE A 1 97 ? -6.044 6.849 3.617 1.00 88.50 97 PHE A C 1
ATOM 762 O O . PHE A 1 97 ? -6.064 6.234 2.545 1.00 88.50 97 PHE A O 1
ATOM 769 N N . TYR A 1 98 ? -6.789 6.472 4.664 1.00 91.38 98 TYR A N 1
ATOM 770 C CA . TYR A 1 98 ? -7.682 5.306 4.618 1.00 91.38 98 TYR A CA 1
ATOM 771 C C . TYR A 1 98 ? -8.718 5.414 3.493 1.00 91.38 98 TYR A C 1
ATOM 773 O O . TYR A 1 98 ? -8.906 4.460 2.735 1.00 91.38 98 TYR A O 1
ATOM 781 N N . SER A 1 99 ? -9.314 6.593 3.281 1.00 89.94 99 SER A N 1
ATOM 782 C CA . SER A 1 99 ? -10.311 6.815 2.217 1.00 89.94 99 SER A CA 1
ATOM 783 C C . SER A 1 99 ? -9.790 6.521 0.798 1.00 89.94 99 SER A C 1
ATOM 785 O O . SER A 1 99 ? -10.565 6.260 -0.126 1.00 89.94 99 SER A O 1
ATOM 787 N N . LYS A 1 100 ? -8.464 6.538 0.604 1.00 90.75 100 LYS A N 1
ATOM 788 C CA . LYS A 1 100 ? -7.812 6.254 -0.681 1.00 90.75 100 LYS A CA 1
ATOM 789 C C . LYS A 1 100 ? -7.524 4.767 -0.892 1.00 90.75 100 LYS A C 1
ATOM 791 O O . LYS A 1 100 ? -7.078 4.416 -1.984 1.00 90.75 100 LYS A O 1
ATOM 796 N N . ARG A 1 101 ? -7.800 3.879 0.071 1.00 91.69 101 ARG A N 1
ATOM 797 C CA . ARG A 1 101 ? -7.495 2.439 -0.039 1.00 91.69 101 ARG A CA 1
ATOM 798 C C . ARG A 1 101 ? -8.005 1.784 -1.332 1.00 91.69 101 ARG A C 1
ATOM 800 O O . ARG A 1 101 ? -7.185 1.183 -2.028 1.00 91.69 101 ARG A O 1
ATOM 807 N N . PRO A 1 102 ? -9.271 1.962 -1.763 1.00 91.81 102 PRO A N 1
ATOM 808 C CA . PRO A 1 102 ? -9.724 1.378 -3.029 1.00 91.81 102 PRO A CA 1
ATOM 809 C C . PRO A 1 102 ? -8.919 1.869 -4.244 1.00 91.81 102 PRO A C 1
ATOM 811 O O . PRO A 1 102 ? -8.696 1.127 -5.203 1.00 91.81 102 PRO A O 1
ATOM 814 N N . LYS A 1 103 ? -8.438 3.120 -4.201 1.00 92.38 103 LYS A N 1
ATOM 815 C CA . LYS A 1 103 ? -7.597 3.706 -5.256 1.00 92.38 103 LYS A CA 1
ATOM 816 C C . LYS A 1 103 ? -6.199 3.097 -5.249 1.00 92.38 103 LYS A C 1
ATOM 818 O O . LYS A 1 103 ? -5.678 2.824 -6.327 1.00 92.38 103 LYS A O 1
ATOM 823 N N . PHE A 1 104 ? -5.627 2.839 -4.072 1.00 92.94 104 PHE A N 1
ATOM 824 C CA . PHE A 1 104 ? -4.365 2.109 -3.936 1.00 92.94 104 PHE A CA 1
ATOM 825 C C . PHE A 1 104 ? -4.470 0.696 -4.504 1.00 92.94 104 PHE A C 1
ATOM 827 O O . PHE A 1 104 ? -3.667 0.331 -5.354 1.00 92.94 104 PHE A O 1
ATOM 834 N N . TYR A 1 105 ? -5.507 -0.062 -4.156 1.00 93.81 105 TYR A N 1
ATOM 835 C CA . TYR A 1 105 ? -5.686 -1.416 -4.692 1.00 93.81 105 TYR A CA 1
ATOM 836 C C . TYR A 1 105 ? -5.906 -1.436 -6.203 1.00 93.81 105 TYR A C 1
ATOM 838 O O . TYR A 1 105 ? -5.288 -2.230 -6.915 1.00 93.81 105 TYR A O 1
ATOM 846 N N . SER A 1 106 ? -6.702 -0.504 -6.734 1.00 94.12 106 SER A N 1
ATOM 847 C CA . SER A 1 106 ? -6.820 -0.347 -8.185 1.00 94.12 106 SER A CA 1
ATOM 848 C C . SER A 1 106 ? -5.481 0.003 -8.842 1.00 94.12 106 SER A C 1
ATOM 850 O O . SER A 1 106 ? -5.221 -0.444 -9.961 1.00 94.12 106 SER A O 1
ATOM 852 N N . PHE A 1 107 ? -4.652 0.811 -8.182 1.00 95.31 107 PHE A N 1
ATOM 853 C CA . PHE A 1 107 ? -3.336 1.212 -8.666 1.00 95.31 107 PHE A CA 1
ATOM 854 C C . PHE A 1 107 ? -2.342 0.045 -8.648 1.00 95.31 107 PHE A C 1
ATOM 856 O O . PHE A 1 107 ? -1.687 -0.199 -9.660 1.00 95.31 107 PHE A O 1
ATOM 863 N N . PHE A 1 108 ? -2.295 -0.735 -7.566 1.00 95.25 108 PHE A N 1
ATOM 864 C CA . PHE A 1 108 ? -1.436 -1.916 -7.440 1.00 95.25 108 PHE A CA 1
ATOM 865 C C . PHE A 1 108 ? -1.773 -2.968 -8.490 1.00 95.25 108 PHE A C 1
ATOM 867 O O . PHE A 1 108 ? -0.893 -3.398 -9.230 1.00 95.25 108 PHE A O 1
ATOM 874 N N . ASN A 1 109 ? -3.059 -3.288 -8.658 1.00 95.44 109 ASN A N 1
ATOM 875 C CA . ASN A 1 109 ? -3.505 -4.203 -9.709 1.00 95.44 109 ASN A CA 1
ATOM 876 C C . ASN A 1 109 ? -3.101 -3.706 -11.102 1.00 95.44 109 ASN A C 1
ATOM 878 O O . ASN A 1 109 ? -2.739 -4.496 -11.978 1.00 95.44 109 ASN A O 1
ATOM 882 N N . LYS A 1 110 ? -3.134 -2.383 -11.318 1.00 96.44 110 LYS A N 1
ATOM 883 C CA . LYS A 1 110 ? -2.732 -1.797 -12.595 1.00 96.44 110 LYS A CA 1
ATOM 884 C C . LYS A 1 110 ? -1.233 -1.911 -12.836 1.00 96.44 110 LYS A C 1
ATOM 886 O O . LYS A 1 110 ? -0.850 -2.261 -13.951 1.00 96.44 110 LYS A O 1
ATOM 891 N N . ILE A 1 111 ? -0.415 -1.631 -11.824 1.00 96.12 111 ILE A N 1
ATOM 892 C CA . ILE A 1 111 ? 1.038 -1.797 -11.897 1.00 96.12 111 ILE A CA 1
ATOM 893 C C . ILE A 1 111 ? 1.388 -3.257 -12.135 1.00 96.12 111 ILE A C 1
ATOM 895 O O . ILE A 1 111 ? 2.165 -3.523 -13.043 1.00 96.12 111 ILE A O 1
ATOM 899 N N . LYS A 1 112 ? 0.783 -4.189 -11.394 1.00 96.44 112 LYS A N 1
ATOM 900 C CA . LYS A 1 112 ? 1.041 -5.623 -11.540 1.00 96.44 112 LYS A CA 1
ATOM 901 C C . LYS A 1 112 ? 0.817 -6.084 -12.976 1.00 96.44 112 LYS A C 1
ATOM 903 O O . LYS A 1 112 ? 1.724 -6.626 -13.600 1.00 96.44 112 LYS A O 1
ATOM 908 N N . TYR A 1 113 ? -0.348 -5.752 -13.536 1.00 95.94 113 TYR A N 1
ATOM 909 C CA . TYR A 1 113 ? -0.660 -6.015 -14.941 1.00 95.94 113 TYR A CA 1
ATOM 910 C C . TYR A 1 113 ? 0.389 -5.423 -15.893 1.00 95.94 113 TYR A C 1
ATOM 912 O O . TYR A 1 113 ? 0.806 -6.077 -16.845 1.00 95.94 113 TYR A O 1
ATOM 920 N N . GLN A 1 114 ? 0.806 -4.174 -15.664 1.00 95.50 114 GLN A N 1
ATOM 921 C CA . GLN A 1 114 ? 1.802 -3.522 -16.513 1.00 95.50 114 GLN A CA 1
ATOM 922 C C . GLN A 1 114 ? 3.177 -4.180 -16.384 1.00 95.50 114 GLN A C 1
ATOM 924 O O . GLN A 1 114 ? 3.811 -4.418 -17.403 1.00 95.50 114 GLN A O 1
ATOM 929 N N . ASN A 1 115 ? 3.617 -4.501 -15.168 1.00 95.75 115 ASN A N 1
ATOM 930 C CA . ASN A 1 115 ? 4.878 -5.182 -14.900 1.00 95.75 115 ASN A CA 1
ATOM 931 C C . ASN A 1 115 ? 4.910 -6.543 -15.606 1.00 95.75 115 ASN A C 1
ATOM 933 O O . ASN A 1 115 ? 5.843 -6.842 -16.347 1.00 95.75 115 ASN A O 1
ATOM 937 N N . ASP A 1 116 ? 3.844 -7.331 -15.456 1.00 94.62 116 ASP A N 1
ATOM 938 C CA . ASP A 1 116 ? 3.726 -8.634 -16.108 1.00 94.62 116 ASP A CA 1
ATOM 939 C C . ASP A 1 116 ? 3.676 -8.511 -17.637 1.00 94.62 116 ASP A C 1
ATOM 941 O O . ASP A 1 116 ? 4.299 -9.313 -18.327 1.00 94.62 116 ASP A O 1
ATOM 945 N N . ALA A 1 117 ? 3.029 -7.474 -18.180 1.00 93.38 117 ALA A N 1
ATOM 946 C CA . ALA A 1 117 ? 3.071 -7.196 -19.613 1.00 93.38 117 ALA A CA 1
ATOM 947 C C . ALA A 1 117 ? 4.495 -6.863 -20.090 1.00 93.38 117 ALA A C 1
ATOM 949 O O . ALA A 1 117 ? 4.945 -7.424 -21.084 1.00 93.38 117 ALA A O 1
ATOM 950 N N . LEU A 1 118 ? 5.228 -5.997 -19.379 1.00 93.06 118 LEU A N 1
ATOM 951 C CA . LEU A 1 118 ? 6.571 -5.562 -19.784 1.00 93.06 118 LEU A CA 1
ATOM 952 C C . LEU A 1 118 ? 7.609 -6.689 -19.743 1.00 93.06 118 LEU A C 1
ATOM 954 O O . LEU A 1 118 ? 8.556 -6.653 -20.528 1.00 93.06 118 LEU A O 1
ATOM 958 N N . LYS A 1 119 ? 7.437 -7.714 -18.897 1.00 90.50 119 LYS A N 1
ATOM 959 C CA . LYS A 1 119 ? 8.342 -8.882 -18.841 1.00 90.50 119 LYS A CA 1
ATOM 960 C C . LYS A 1 119 ? 8.508 -9.588 -20.186 1.00 90.50 119 LYS A C 1
ATOM 962 O O . LYS A 1 119 ? 9.583 -10.111 -20.456 1.00 90.50 119 LYS A O 1
ATOM 967 N N . TYR A 1 120 ? 7.469 -9.588 -21.016 1.00 89.06 120 TYR A N 1
ATOM 968 C CA . TYR A 1 120 ? 7.455 -10.292 -22.302 1.00 89.06 120 TYR A CA 1
ATOM 969 C C . TYR A 1 120 ? 7.589 -9.361 -23.510 1.00 89.06 120 TYR A C 1
ATOM 971 O O . TYR A 1 120 ? 7.570 -9.823 -24.647 1.00 89.06 120 TYR A O 1
ATOM 979 N N . VAL A 1 121 ? 7.707 -8.054 -23.274 1.00 92.44 121 VAL A N 1
ATOM 980 C CA . VAL A 1 121 ? 7.882 -7.053 -24.329 1.00 92.44 121 VAL A CA 1
ATOM 981 C C . VAL A 1 121 ? 9.339 -7.033 -24.756 1.00 92.44 121 VAL A C 1
ATOM 983 O O . VAL A 1 121 ? 10.236 -7.049 -23.906 1.00 92.44 121 VAL A O 1
ATOM 986 N N . SER A 1 122 ? 9.567 -7.003 -26.066 1.00 91.94 122 SER A N 1
ATOM 987 C CA . SER A 1 122 ? 10.910 -6.875 -26.609 1.00 91.94 122 SER A CA 1
ATOM 988 C C . SER A 1 122 ? 11.446 -5.463 -26.380 1.00 91.94 122 SER A C 1
ATOM 990 O O . SER A 1 122 ? 10.693 -4.499 -26.236 1.00 91.94 122 SER A O 1
ATOM 992 N N . ASP A 1 123 ? 12.765 -5.321 -26.321 1.00 88.44 123 ASP A N 1
ATOM 993 C CA . ASP A 1 123 ? 13.371 -4.032 -25.977 1.00 88.44 123 ASP A CA 1
ATOM 994 C C . ASP A 1 123 ? 13.116 -2.931 -27.023 1.00 88.44 123 ASP A C 1
ATOM 996 O O . ASP A 1 123 ? 13.175 -1.747 -26.692 1.00 88.44 123 ASP A O 1
ATOM 1000 N N . GLU A 1 124 ? 12.761 -3.292 -28.260 1.00 87.00 124 GLU A N 1
ATOM 1001 C CA . GLU A 1 124 ? 12.380 -2.317 -29.288 1.00 87.00 124 GLU A CA 1
ATOM 100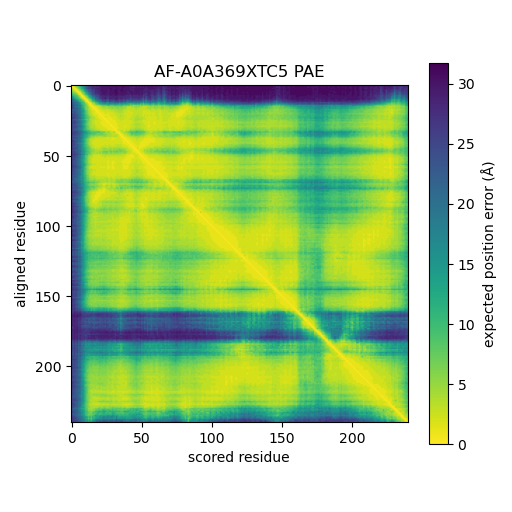2 C C . GLU A 1 124 ? 11.071 -1.594 -28.973 1.00 87.00 124 GLU A C 1
ATOM 1004 O O . GLU A 1 124 ? 10.983 -0.381 -29.162 1.00 87.00 124 GLU A O 1
ATOM 1009 N N . ASP A 1 125 ? 10.086 -2.329 -28.459 1.00 88.81 125 ASP A N 1
ATOM 1010 C CA . ASP A 1 125 ? 8.742 -1.811 -28.190 1.00 88.81 125 ASP A CA 1
ATOM 1011 C C . ASP A 1 125 ? 8.607 -1.304 -26.742 1.00 88.81 125 ASP A C 1
ATOM 1013 O O . ASP A 1 125 ? 7.638 -0.626 -26.381 1.00 88.81 125 ASP A O 1
ATOM 1017 N N . LEU A 1 126 ? 9.605 -1.596 -25.897 1.00 89.25 126 LEU A N 1
ATOM 1018 C CA . LEU A 1 126 ? 9.583 -1.322 -24.462 1.00 89.25 126 LEU A CA 1
ATOM 1019 C C . LEU A 1 126 ? 9.333 0.155 -24.149 1.00 89.25 126 LEU A C 1
ATOM 1021 O O . LEU A 1 126 ? 8.495 0.474 -23.307 1.00 89.25 126 LEU A O 1
ATOM 1025 N N . ILE A 1 127 ? 10.039 1.066 -24.824 1.00 86.56 127 ILE A N 1
ATOM 1026 C CA . ILE A 1 127 ? 9.926 2.508 -24.557 1.00 86.56 127 ILE A CA 1
ATOM 1027 C C . ILE A 1 127 ? 8.518 3.008 -24.895 1.00 86.56 127 ILE A C 1
ATOM 1029 O O . ILE A 1 127 ? 7.910 3.696 -24.075 1.00 86.56 127 ILE A O 1
ATOM 1033 N N . GLU A 1 128 ? 7.983 2.638 -26.060 1.00 86.94 128 GLU A N 1
ATOM 1034 C CA . GLU A 1 128 ? 6.651 3.063 -26.500 1.00 86.94 128 GLU A CA 1
ATOM 1035 C C . GLU A 1 128 ? 5.567 2.559 -25.539 1.00 86.94 128 GLU A C 1
ATOM 1037 O O . GLU A 1 128 ? 4.719 3.330 -25.063 1.00 86.94 128 GLU A O 1
ATOM 1042 N N . GLN A 1 129 ? 5.637 1.276 -25.179 1.00 90.25 129 GLN A N 1
ATOM 1043 C CA . GLN A 1 129 ? 4.680 0.664 -24.267 1.00 90.25 129 GLN A CA 1
ATOM 1044 C C . GLN A 1 129 ? 4.764 1.260 -22.856 1.00 90.25 129 GLN A C 1
ATOM 1046 O O . GLN A 1 129 ? 3.732 1.535 -22.230 1.00 90.25 129 GLN A O 1
ATOM 1051 N N . CYS A 1 130 ? 5.972 1.542 -22.369 1.00 90.06 130 CYS A N 1
ATOM 1052 C CA . CYS A 1 130 ? 6.176 2.235 -21.102 1.00 90.06 130 CYS A CA 1
ATOM 1053 C C . CYS A 1 130 ? 5.622 3.657 -21.127 1.00 90.06 130 CYS A C 1
ATOM 1055 O O . CYS A 1 130 ? 4.916 4.034 -20.192 1.00 90.06 130 CYS A O 1
ATOM 1057 N N . SER A 1 131 ? 5.855 4.434 -22.187 1.00 88.06 131 SER A N 1
ATOM 1058 C CA . SER A 1 131 ? 5.308 5.793 -22.311 1.00 88.06 131 SER A CA 1
ATOM 1059 C C . SER A 1 131 ? 3.781 5.788 -22.251 1.00 88.06 131 SER A C 1
ATOM 1061 O O . SER A 1 131 ? 3.172 6.621 -21.573 1.00 88.06 131 SER A O 1
ATOM 1063 N N . TYR A 1 132 ? 3.140 4.806 -22.887 1.00 90.69 132 TYR A N 1
ATOM 1064 C CA . TYR A 1 132 ? 1.698 4.609 -22.771 1.00 90.69 132 TYR A CA 1
ATOM 1065 C C . TYR A 1 132 ? 1.252 4.282 -21.335 1.00 90.69 132 TYR A C 1
ATOM 1067 O O . TYR A 1 132 ? 0.246 4.812 -20.847 1.00 90.69 132 TYR A O 1
ATOM 1075 N N . PHE A 1 133 ? 1.990 3.420 -20.634 1.00 94.19 133 PHE A N 1
ATOM 1076 C CA . PHE A 1 133 ? 1.688 3.041 -19.254 1.00 94.19 133 PHE A CA 1
ATOM 1077 C C . PHE A 1 133 ? 1.882 4.186 -18.259 1.00 94.19 133 PHE A C 1
ATOM 1079 O O . PHE A 1 133 ? 0.998 4.387 -17.421 1.00 94.19 133 PHE A O 1
ATOM 1086 N N . VAL A 1 134 ? 2.948 4.980 -18.388 1.00 92.81 134 VAL A N 1
ATOM 1087 C CA . VAL A 1 134 ? 3.199 6.158 -17.541 1.00 92.81 134 VAL A CA 1
ATOM 1088 C C . VAL A 1 134 ? 2.043 7.149 -17.629 1.00 92.81 134 VAL A C 1
ATOM 1090 O O . VAL A 1 134 ? 1.491 7.527 -16.594 1.00 92.81 134 VAL A O 1
ATOM 1093 N N . LYS A 1 135 ? 1.584 7.483 -18.842 1.00 91.44 135 LYS A N 1
ATOM 1094 C CA . LYS A 1 135 ? 0.436 8.386 -19.052 1.00 91.44 135 LYS A CA 1
ATOM 1095 C C . LYS A 1 135 ? -0.828 7.914 -18.335 1.00 91.44 135 LYS A C 1
ATOM 1097 O O . LYS A 1 135 ? -1.625 8.726 -17.867 1.00 91.44 135 LYS A O 1
ATOM 1102 N N . LYS A 1 136 ? -1.030 6.596 -18.228 1.00 92.75 136 LYS A N 1
ATOM 1103 C CA . LYS A 1 136 ? -2.144 6.023 -17.459 1.00 92.75 136 LYS A CA 1
ATOM 1104 C C . LYS A 1 136 ? -1.911 6.089 -15.954 1.00 92.75 136 LYS A C 1
ATOM 1106 O O . LYS A 1 136 ? -2.847 6.425 -15.236 1.00 92.75 136 LYS A O 1
ATOM 1111 N N . LEU A 1 137 ? -0.708 5.769 -15.478 1.00 94.19 137 LEU A N 1
ATOM 1112 C CA . LEU A 1 137 ? -0.387 5.788 -14.048 1.00 94.19 137 LEU A CA 1
ATOM 1113 C C . LEU A 1 137 ? -0.469 7.202 -13.465 1.00 94.19 137 LEU A C 1
ATOM 1115 O O . LEU A 1 137 ? -1.028 7.385 -12.387 1.00 94.19 137 LEU A O 1
ATOM 1119 N N . LEU A 1 138 ? -0.004 8.218 -14.195 1.00 93.00 138 LEU A N 1
ATOM 1120 C CA . LEU A 1 138 ? -0.044 9.617 -13.750 1.00 93.00 138 LEU A CA 1
ATOM 1121 C C . LEU A 1 138 ? -1.467 10.164 -13.540 1.00 93.00 138 LEU A C 1
ATOM 1123 O O . LEU A 1 138 ? -1.638 11.159 -12.843 1.00 93.00 138 LEU A O 1
ATOM 1127 N N . ARG A 1 139 ? -2.496 9.505 -14.088 1.00 92.62 139 ARG A N 1
ATOM 1128 C CA . ARG A 1 139 ? -3.908 9.877 -13.887 1.00 92.62 139 ARG A CA 1
ATOM 1129 C C . ARG A 1 139 ? -4.497 9.394 -12.561 1.00 92.62 139 ARG A C 1
ATOM 1131 O O . ARG A 1 139 ? -5.608 9.796 -12.225 1.00 92.62 139 ARG A O 1
ATOM 1138 N N . PHE A 1 140 ? -3.819 8.503 -11.840 1.00 92.81 140 PHE A N 1
ATOM 1139 C CA . PHE A 1 140 ? -4.331 8.000 -10.569 1.00 92.81 140 PHE A CA 1
ATOM 1140 C C . PHE A 1 140 ? -4.289 9.073 -9.482 1.00 92.81 140 PHE A C 1
ATOM 1142 O O . PHE A 1 140 ? -3.344 9.837 -9.361 1.00 92.81 140 PHE A O 1
ATOM 1149 N N . ASP A 1 141 ? -5.292 9.070 -8.616 1.00 89.38 141 ASP A N 1
ATOM 1150 C CA . ASP A 1 141 ? -5.407 10.007 -7.492 1.00 89.38 141 ASP A CA 1
ATOM 1151 C C . ASP A 1 141 ? -4.682 9.505 -6.217 1.00 89.38 141 ASP A C 1
ATOM 1153 O O . ASP A 1 141 ? -4.908 9.984 -5.106 1.00 89.38 141 ASP A O 1
ATOM 1157 N N . VAL A 1 142 ? -3.804 8.506 -6.367 1.00 90.38 142 VAL A N 1
ATOM 1158 C CA . VAL A 1 142 ? -2.922 8.011 -5.290 1.00 90.38 142 VAL A CA 1
ATOM 1159 C C . VAL A 1 142 ? -1.773 8.981 -5.012 1.00 90.38 142 VAL A C 1
ATOM 1161 O O . VAL A 1 142 ? -1.236 9.016 -3.911 1.00 90.38 142 VAL A O 1
ATOM 1164 N N . TRP A 1 143 ? -1.426 9.815 -5.996 1.00 90.44 143 TRP A N 1
ATOM 1165 C CA . TRP A 1 143 ? -0.312 10.759 -5.928 1.00 90.44 143 TRP A CA 1
ATOM 1166 C C . TRP A 1 143 ? -0.547 11.950 -4.998 1.00 90.44 143 TRP A C 1
ATOM 1168 O O . TRP A 1 143 ? 0.399 12.677 -4.704 1.00 90.44 143 TRP A O 1
ATOM 1178 N N . SER A 1 144 ? -1.790 12.167 -4.556 1.00 85.75 144 SER A N 1
ATOM 1179 C CA . SER A 1 144 ? -2.117 13.195 -3.565 1.00 85.75 144 SER A CA 1
ATOM 1180 C C . SER A 1 144 ? -1.655 12.816 -2.155 1.00 85.75 144 SER A C 1
ATOM 1182 O O . SER A 1 144 ? -1.713 13.644 -1.255 1.00 85.75 144 SER A O 1
ATOM 1184 N N . VAL A 1 145 ? -1.282 11.552 -1.936 1.00 83.19 145 VAL A N 1
ATOM 1185 C CA . VAL A 1 145 ? -0.838 11.056 -0.635 1.00 83.19 145 VAL A CA 1
ATOM 1186 C C . VAL A 1 145 ? 0.623 11.428 -0.420 1.00 83.19 145 VAL A C 1
ATOM 1188 O O . VAL A 1 145 ? 1.486 11.173 -1.259 1.00 83.19 145 VAL A O 1
ATOM 1191 N N . GLU A 1 146 ? 0.907 12.024 0.733 1.00 74.88 146 GLU A N 1
ATOM 1192 C CA . GLU A 1 146 ? 2.183 12.671 1.009 1.00 74.88 146 GLU A CA 1
ATOM 1193 C C . GLU A 1 146 ? 3.276 11.761 1.593 1.00 74.88 146 GLU A C 1
ATOM 1195 O O . GLU A 1 146 ? 4.148 12.235 2.319 1.00 74.88 146 GLU A O 1
ATOM 1200 N N . THR A 1 147 ? 3.309 10.473 1.247 1.00 79.69 147 THR A N 1
ATOM 1201 C CA . THR A 1 147 ? 4.394 9.599 1.719 1.00 79.69 147 THR A CA 1
ATOM 1202 C C . THR A 1 147 ? 5.678 9.808 0.896 1.00 79.69 147 THR A C 1
ATOM 1204 O O . THR A 1 147 ? 5.606 9.981 -0.329 1.00 79.69 147 THR A O 1
ATOM 1207 N N . PRO A 1 148 ? 6.877 9.772 1.518 1.00 81.56 148 PRO A N 1
ATOM 1208 C CA . PRO A 1 148 ? 8.148 9.949 0.807 1.00 81.56 148 PRO A CA 1
ATOM 1209 C C . PRO A 1 148 ? 8.328 8.982 -0.372 1.00 81.56 148 PRO A C 1
ATOM 1211 O O . PRO A 1 148 ? 8.752 9.388 -1.454 1.00 81.56 148 PRO A O 1
ATOM 1214 N N . TYR A 1 149 ? 7.927 7.720 -0.194 1.00 82.06 149 TYR A N 1
ATOM 1215 C CA . TYR A 1 149 ? 8.004 6.691 -1.231 1.00 82.06 149 TYR A CA 1
ATOM 1216 C C . TYR A 1 149 ? 7.121 7.014 -2.446 1.00 82.06 149 TYR A C 1
ATOM 1218 O O . TYR A 1 149 ? 7.606 6.983 -3.577 1.00 82.06 149 TYR A O 1
ATOM 1226 N N . ILE A 1 150 ? 5.850 7.388 -2.239 1.00 87.38 150 ILE A N 1
ATOM 1227 C CA . ILE A 1 150 ? 4.937 7.751 -3.339 1.00 87.38 150 ILE A CA 1
ATOM 1228 C C . ILE A 1 150 ? 5.433 8.998 -4.074 1.00 87.38 150 ILE A C 1
ATOM 1230 O O . ILE A 1 150 ? 5.406 9.025 -5.307 1.00 87.38 150 ILE A O 1
ATOM 1234 N N . LYS A 1 151 ? 5.939 10.005 -3.346 1.00 88.75 151 LYS A N 1
ATOM 1235 C CA . LYS A 1 151 ? 6.515 11.227 -3.936 1.00 88.75 151 LYS A CA 1
ATOM 1236 C C . LYS A 1 151 ? 7.695 10.909 -4.863 1.00 88.75 151 LYS A C 1
ATOM 1238 O O . LYS A 1 151 ? 7.764 11.452 -5.968 1.00 88.75 151 LYS A O 1
ATOM 1243 N N . GLU A 1 152 ? 8.583 10.003 -4.459 1.00 88.00 152 GLU A N 1
ATOM 1244 C CA . GLU A 1 152 ? 9.751 9.622 -5.261 1.00 88.00 152 GLU A CA 1
ATOM 1245 C C . GLU A 1 152 ? 9.360 8.861 -6.538 1.00 88.00 152 GLU A C 1
ATOM 1247 O O . GLU A 1 152 ? 9.854 9.167 -7.627 1.00 88.00 152 GLU A O 1
ATOM 1252 N N . PHE A 1 153 ? 8.416 7.920 -6.453 1.00 89.56 153 PHE A N 1
ATOM 1253 C CA . PHE A 1 153 ? 7.905 7.229 -7.642 1.00 89.56 153 PHE A CA 1
ATOM 1254 C C . PHE A 1 153 ? 7.156 8.168 -8.587 1.00 89.56 153 PHE A C 1
ATOM 1256 O O . PHE A 1 153 ? 7.358 8.113 -9.801 1.00 89.56 153 PHE A O 1
ATOM 1263 N N . HIS A 1 154 ? 6.349 9.080 -8.045 1.00 91.19 154 HIS A N 1
ATOM 1264 C CA . HIS A 1 154 ? 5.658 10.095 -8.834 1.00 91.19 154 HIS A CA 1
ATOM 1265 C C . HIS A 1 154 ? 6.649 10.972 -9.605 1.00 91.19 154 HIS A C 1
ATOM 1267 O O . HIS A 1 154 ? 6.452 11.239 -10.792 1.00 91.19 154 HIS A O 1
ATOM 1273 N N . LYS A 1 155 ? 7.742 11.385 -8.952 1.00 88.38 155 LYS A N 1
ATOM 1274 C CA . LYS A 1 155 ? 8.820 12.148 -9.584 1.00 88.38 155 LYS A CA 1
ATOM 1275 C C . LYS A 1 155 ? 9.468 11.358 -10.720 1.00 88.38 155 LYS A C 1
ATOM 1277 O O . LYS A 1 155 ? 9.581 11.894 -11.818 1.00 88.38 155 LYS A O 1
ATOM 1282 N N . LYS A 1 156 ? 9.832 10.090 -10.494 1.00 87.00 156 LYS A N 1
ATOM 1283 C CA . LYS A 1 156 ? 10.425 9.217 -11.526 1.00 87.00 156 LYS A CA 1
ATOM 1284 C C . LYS A 1 156 ? 9.502 9.030 -12.734 1.00 87.00 156 LYS A C 1
ATOM 1286 O O . LYS A 1 156 ? 9.963 9.111 -13.866 1.00 87.00 156 LYS A O 1
ATOM 1291 N N . LEU A 1 157 ? 8.201 8.844 -12.508 1.00 89.31 157 LEU A N 1
ATOM 1292 C CA . LEU A 1 157 ? 7.212 8.718 -13.584 1.00 89.31 157 LEU A CA 1
ATOM 1293 C C . LEU A 1 157 ? 7.018 10.028 -14.355 1.00 89.31 157 LEU A C 1
ATOM 1295 O O . LEU A 1 157 ? 6.990 10.011 -15.581 1.00 89.31 157 LEU A O 1
ATOM 1299 N N . LYS A 1 158 ? 6.953 11.174 -13.668 1.00 87.50 158 LYS A N 1
ATOM 1300 C CA . LYS A 1 158 ? 6.909 12.495 -14.320 1.00 87.50 158 LYS A CA 1
ATOM 1301 C C . LYS A 1 158 ? 8.157 12.771 -15.150 1.00 87.50 158 LYS A C 1
ATOM 1303 O O . LYS A 1 158 ? 8.046 13.266 -16.265 1.00 87.50 158 LYS A O 1
ATOM 1308 N N . MET A 1 159 ? 9.325 12.398 -14.628 1.00 80.38 159 MET A N 1
ATOM 1309 C CA . MET A 1 159 ? 10.580 12.449 -15.374 1.00 80.38 159 MET A CA 1
ATOM 1310 C C . MET A 1 159 ? 10.564 11.535 -16.601 1.00 80.38 159 MET A C 1
ATOM 1312 O O . MET A 1 159 ? 11.322 11.784 -17.523 1.00 80.38 159 MET A O 1
ATOM 1316 N N . PHE A 1 160 ? 9.746 10.488 -16.649 1.00 78.62 160 PHE A N 1
ATOM 1317 C CA . PHE A 1 160 ? 9.631 9.641 -17.836 1.00 78.62 160 PHE A CA 1
ATOM 1318 C C . PHE A 1 160 ? 8.650 10.209 -18.878 1.00 78.62 160 PHE A C 1
ATOM 1320 O O . PHE A 1 160 ? 8.846 10.006 -20.071 1.00 78.62 160 PHE A O 1
ATOM 1327 N N . ASP A 1 161 ? 7.603 10.916 -18.441 1.00 80.50 161 ASP A N 1
ATOM 1328 C CA . ASP A 1 161 ? 6.551 11.455 -19.318 1.00 80.50 1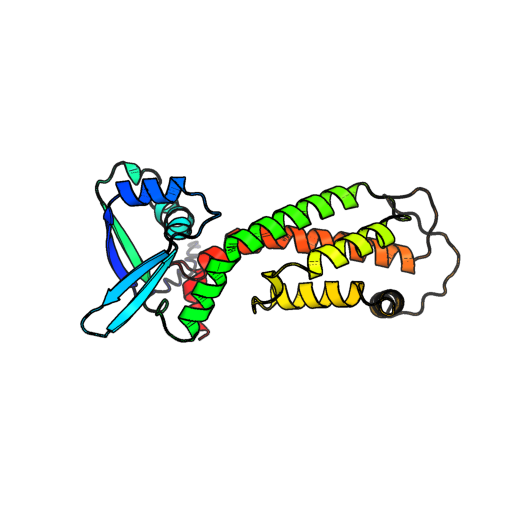61 ASP A CA 1
ATOM 1329 C C . ASP A 1 161 ? 6.984 12.695 -20.115 1.00 80.50 161 ASP A C 1
ATOM 1331 O O . ASP A 1 161 ? 6.502 12.911 -21.226 1.00 80.50 161 ASP A O 1
ATOM 1335 N N . SER A 1 162 ? 7.908 13.513 -19.595 1.00 70.25 162 SER A N 1
ATOM 1336 C CA . SER A 1 162 ? 8.414 14.655 -20.358 1.00 70.25 162 SER A CA 1
ATOM 1337 C C . SER A 1 162 ? 9.277 14.182 -21.540 1.00 70.25 162 SER A C 1
ATOM 1339 O O . SER A 1 162 ? 10.326 13.575 -21.370 1.00 70.25 162 SER A O 1
ATOM 1341 N N . GLU A 1 163 ? 8.871 14.479 -22.777 1.00 57.22 163 GLU A N 1
ATOM 1342 C CA . GLU A 1 163 ? 9.574 14.036 -24.002 1.00 57.22 163 GLU A CA 1
ATOM 1343 C C . GLU A 1 163 ? 11.052 14.490 -24.068 1.00 57.22 163 GLU A C 1
ATOM 1345 O O . GLU A 1 163 ? 11.873 13.879 -24.750 1.00 57.22 163 GLU A O 1
ATOM 1350 N N . GLN A 1 164 ? 11.423 15.529 -23.311 1.00 50.03 164 GLN A N 1
ATOM 1351 C CA . GLN A 1 164 ? 12.790 16.053 -23.212 1.00 50.03 164 GLN A CA 1
ATOM 1352 C C . GLN A 1 164 ? 13.708 15.274 -22.260 1.00 50.03 164 GLN A C 1
ATOM 1354 O O . GLN A 1 164 ? 14.928 15.427 -22.332 1.00 50.03 164 GLN A O 1
ATOM 1359 N N . SER A 1 165 ? 13.163 14.430 -21.385 1.00 53.47 165 SER A N 1
ATOM 1360 C CA . SER A 1 165 ? 13.931 13.810 -20.303 1.00 53.47 165 SER A CA 1
ATOM 1361 C C . SER A 1 165 ? 14.339 12.370 -20.575 1.00 53.47 165 SER A C 1
ATOM 1363 O O . SER A 1 165 ? 15.212 11.885 -19.873 1.00 53.47 165 SER A O 1
ATOM 1365 N N . LEU A 1 166 ? 13.856 11.687 -21.620 1.00 58.59 166 LEU A N 1
ATOM 1366 C CA . LEU A 1 166 ? 14.467 10.412 -22.038 1.00 58.59 166 LEU A CA 1
ATOM 1367 C C . LEU A 1 166 ? 15.968 10.587 -22.384 1.00 58.59 166 LEU A C 1
ATOM 1369 O O . LEU A 1 166 ? 16.788 9.796 -21.913 1.00 58.59 166 LEU A O 1
ATOM 1373 N N . PRO A 1 167 ? 16.374 11.642 -23.127 1.00 56.97 167 PRO A N 1
ATOM 1374 C CA . PRO A 1 167 ? 17.782 11.999 -23.320 1.00 56.97 167 PRO A CA 1
ATOM 1375 C C . PRO A 1 167 ? 18.514 12.416 -22.034 1.00 56.97 167 PRO A C 1
ATOM 1377 O O . PRO A 1 167 ? 19.713 12.174 -21.910 1.00 56.97 167 PRO A O 1
ATOM 1380 N N . GLU A 1 168 ? 17.838 13.043 -21.070 1.00 55.06 168 GLU A N 1
ATOM 1381 C CA . GLU A 1 168 ? 18.451 13.425 -19.788 1.00 55.06 168 GLU A CA 1
ATOM 1382 C C . GLU A 1 168 ? 18.590 12.246 -18.827 1.00 55.06 168 GLU A C 1
ATOM 1384 O O . GLU A 1 168 ? 19.622 12.125 -18.184 1.00 55.06 168 GLU A O 1
ATOM 1389 N N . ILE A 1 169 ? 17.623 11.330 -18.783 1.00 59.00 169 ILE A N 1
ATOM 1390 C CA . ILE A 1 169 ? 17.693 10.044 -18.082 1.00 59.00 169 ILE A CA 1
ATOM 1391 C C . ILE A 1 169 ? 18.845 9.231 -18.670 1.00 59.00 169 ILE A C 1
ATOM 1393 O O . ILE A 1 169 ? 19.682 8.743 -17.911 1.00 59.00 169 ILE A O 1
ATOM 1397 N N . LYS A 1 170 ? 18.964 9.181 -20.009 1.00 59.41 170 LYS A N 1
ATOM 1398 C CA . LYS A 1 170 ? 20.137 8.620 -20.698 1.00 59.41 170 LYS A CA 1
ATOM 1399 C C . LYS A 1 170 ? 21.428 9.243 -20.161 1.00 59.41 170 LYS A C 1
ATOM 1401 O O . LYS A 1 170 ? 22.265 8.505 -19.649 1.00 59.41 170 LYS A O 1
ATOM 1406 N N . LYS A 1 171 ? 21.560 10.576 -20.166 1.00 58.25 171 LYS A N 1
ATOM 1407 C CA . LYS A 1 171 ? 22.748 11.308 -19.664 1.00 58.25 171 LYS A CA 1
ATOM 1408 C C . LYS A 1 171 ? 23.006 11.154 -18.154 1.00 58.25 171 LYS A C 1
ATOM 1410 O O . LYS A 1 171 ? 24.158 11.121 -17.733 1.00 58.25 171 LYS A O 1
ATOM 1415 N N . MET A 1 172 ? 21.966 11.073 -17.325 1.00 57.00 172 MET A N 1
ATOM 1416 C CA . MET A 1 172 ? 22.065 10.948 -15.864 1.00 57.00 172 MET A CA 1
ATOM 1417 C C . MET A 1 172 ? 22.500 9.547 -15.439 1.00 57.00 172 MET A C 1
ATOM 1419 O O . MET A 1 172 ? 23.303 9.411 -14.514 1.00 57.00 172 MET A O 1
ATOM 1423 N N . LEU A 1 173 ? 21.989 8.513 -16.113 1.00 58.19 173 LEU A N 1
ATOM 1424 C CA . LEU A 1 173 ? 22.393 7.124 -15.892 1.00 58.19 173 LEU A CA 1
ATOM 1425 C C . LEU A 1 173 ? 23.804 6.861 -16.444 1.00 58.19 173 LEU A C 1
ATOM 1427 O O . LEU A 1 173 ? 24.556 6.067 -15.881 1.00 58.19 173 LEU A O 1
ATOM 1431 N N . THR A 1 174 ? 24.208 7.587 -17.491 1.00 55.31 174 THR A N 1
ATOM 1432 C CA . THR A 1 174 ? 25.531 7.494 -18.128 1.00 55.31 174 THR A CA 1
ATOM 1433 C C . THR A 1 174 ? 26.425 8.687 -17.770 1.00 55.31 174 THR A C 1
ATOM 1435 O O . THR A 1 174 ? 26.945 9.394 -18.626 1.00 55.31 174 THR A O 1
ATOM 1438 N N . LYS A 1 175 ? 26.691 8.900 -16.470 1.00 50.81 175 LYS A N 1
ATOM 1439 C CA . LYS A 1 175 ? 27.645 9.931 -15.982 1.00 50.81 175 LYS A CA 1
ATOM 1440 C C . LYS A 1 175 ? 29.033 9.900 -16.661 1.00 50.81 175 LYS A C 1
ATOM 1442 O O . LYS A 1 175 ? 29.792 10.857 -16.532 1.00 50.81 175 LYS A O 1
ATOM 1447 N N . LYS A 1 176 ? 29.386 8.817 -17.361 1.00 51.38 176 LYS A N 1
ATOM 1448 C CA . LYS A 1 176 ? 30.545 8.723 -18.256 1.00 51.38 176 LYS A CA 1
ATOM 1449 C C . LYS A 1 176 ? 30.067 8.846 -19.704 1.00 51.38 176 LYS A C 1
ATOM 1451 O O . LYS A 1 176 ? 29.224 8.058 -20.113 1.00 51.38 176 LYS A O 1
ATOM 1456 N N . LYS A 1 177 ? 30.663 9.766 -20.477 1.00 45.91 177 LYS A N 1
ATOM 1457 C CA . LYS A 1 177 ? 30.602 9.726 -21.946 1.00 45.91 177 LYS A CA 1
ATOM 1458 C C . LYS A 1 177 ? 31.153 8.373 -22.386 1.00 45.91 177 LYS A C 1
ATOM 1460 O O . LYS A 1 177 ? 32.361 8.156 -22.326 1.00 45.91 177 LYS A O 1
ATOM 1465 N N . TYR A 1 178 ? 30.271 7.457 -22.747 1.00 53.19 178 TYR A N 1
ATOM 1466 C CA . TYR A 1 178 ? 30.658 6.319 -23.554 1.00 53.19 178 TYR A CA 1
ATOM 1467 C C . TYR A 1 178 ? 30.682 6.836 -24.988 1.00 53.19 178 TYR A C 1
ATOM 1469 O O . TYR A 1 178 ? 29.755 7.531 -25.403 1.00 53.19 178 TYR A O 1
ATOM 1477 N N . ASP A 1 179 ? 31.752 6.565 -25.730 1.00 52.59 179 ASP A N 1
ATOM 1478 C CA . ASP A 1 179 ? 31.643 6.686 -27.177 1.00 52.59 179 ASP A CA 1
ATOM 1479 C C . ASP A 1 179 ? 30.506 5.739 -27.593 1.00 52.59 179 ASP A C 1
ATOM 1481 O O . ASP A 1 179 ? 30.446 4.599 -27.121 1.00 52.59 179 ASP A O 1
ATOM 1485 N N . ASN A 1 180 ? 29.557 6.225 -28.399 1.00 55.16 180 ASN A N 1
ATOM 1486 C CA . ASN A 1 180 ? 28.501 5.411 -29.014 1.00 55.16 180 ASN A CA 1
ATOM 1487 C C . ASN A 1 180 ? 29.146 4.509 -30.083 1.00 55.16 180 ASN A C 1
ATOM 1489 O O . ASN A 1 180 ? 28.864 4.634 -31.273 1.00 55.16 180 ASN A O 1
ATOM 1493 N N . VAL A 1 181 ? 30.097 3.677 -29.656 1.00 59.91 181 VAL A N 1
ATOM 1494 C CA . VAL A 1 181 ? 30.832 2.735 -30.491 1.00 59.91 181 VAL A CA 1
ATOM 1495 C C . VAL A 1 181 ? 29.888 1.582 -30.743 1.00 59.91 181 VAL A C 1
ATOM 1497 O O . VAL A 1 181 ? 29.751 0.713 -29.893 1.00 59.91 181 VAL A O 1
ATOM 1500 N N . ASP A 1 182 ? 29.190 1.696 -31.868 1.00 67.38 182 ASP A N 1
ATOM 1501 C CA . ASP A 1 182 ? 28.422 0.676 -32.564 1.00 67.38 182 ASP A CA 1
ATOM 1502 C C . ASP A 1 182 ? 27.384 -0.124 -31.746 1.00 67.38 182 ASP A C 1
ATOM 1504 O O . ASP A 1 182 ? 27.363 -0.232 -30.518 1.00 67.38 182 ASP A O 1
ATOM 1508 N N . LYS A 1 183 ? 26.382 -0.643 -32.453 1.00 78.75 183 LYS A N 1
ATOM 1509 C CA . LYS A 1 183 ? 25.374 -1.511 -31.845 1.00 78.75 183 LYS A CA 1
ATOM 1510 C C . LYS A 1 183 ? 25.997 -2.888 -31.674 1.00 78.75 183 LYS A C 1
ATOM 1512 O O . LYS A 1 183 ? 25.992 -3.673 -32.614 1.00 78.75 183 LYS A O 1
ATOM 1517 N N . GLU A 1 184 ? 26.537 -3.148 -30.490 1.00 83.12 184 GLU A N 1
ATOM 1518 C CA . GLU A 1 184 ? 27.241 -4.398 -30.158 1.00 83.12 184 GLU A CA 1
ATOM 1519 C C . GLU A 1 184 ? 26.655 -5.116 -28.934 1.00 83.12 184 GLU A C 1
ATOM 1521 O O . GLU A 1 184 ? 27.048 -6.239 -28.630 1.00 83.12 184 GLU A O 1
ATOM 1526 N N . TR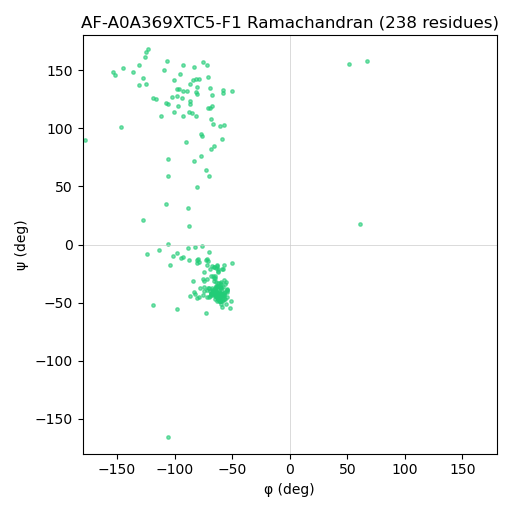P A 1 185 ? 25.722 -4.487 -28.212 1.00 79.88 185 TRP A N 1
ATOM 1527 C CA . TRP A 1 185 ? 25.184 -5.045 -26.973 1.00 79.88 185 TRP A CA 1
ATOM 1528 C C . TRP A 1 185 ? 23.910 -5.840 -27.232 1.00 79.88 185 TRP A C 1
ATOM 1530 O O . TRP A 1 185 ? 22.947 -5.314 -27.784 1.00 79.88 185 TRP A O 1
ATOM 1540 N N . GLU A 1 186 ? 23.890 -7.086 -26.772 1.00 83.44 186 GLU A N 1
ATOM 1541 C CA . GLU A 1 186 ? 22.699 -7.936 -26.755 1.00 83.44 186 GLU A CA 1
ATOM 1542 C C . GLU A 1 186 ? 21.967 -7.817 -25.416 1.00 83.44 186 GLU A C 1
ATOM 1544 O O . GLU A 1 186 ? 22.562 -7.526 -24.371 1.00 83.44 186 GLU A O 1
ATOM 1549 N N . THR A 1 187 ? 20.665 -8.083 -25.433 1.00 84.81 187 THR A N 1
ATOM 1550 C CA . THR A 1 187 ? 19.852 -8.180 -24.222 1.00 84.81 187 THR A CA 1
ATOM 1551 C C . THR A 1 187 ? 19.120 -9.514 -24.190 1.00 84.81 187 THR A C 1
ATOM 1553 O O . THR A 1 187 ? 18.928 -10.175 -25.204 1.00 84.81 187 THR A O 1
ATOM 1556 N N . SER A 1 188 ? 18.653 -9.923 -23.011 1.00 85.50 188 SER A N 1
ATOM 1557 C CA . SER A 1 188 ? 17.859 -11.151 -22.877 1.00 85.50 188 SER A CA 1
ATOM 1558 C C . SER A 1 188 ? 16.457 -11.048 -23.496 1.00 85.50 188 SER A C 1
ATOM 1560 O O . SER A 1 188 ? 15.743 -12.047 -23.529 1.00 85.50 188 SER A O 1
ATOM 1562 N N . TYR A 1 189 ? 16.053 -9.858 -23.954 1.00 84.75 189 TYR A N 1
ATOM 1563 C CA . TYR A 1 189 ? 14.693 -9.552 -24.406 1.00 84.75 189 TYR A CA 1
ATOM 1564 C C . TYR A 1 189 ? 14.603 -9.241 -25.906 1.00 84.75 189 TYR A C 1
ATOM 1566 O O . TYR A 1 189 ? 13.502 -9.054 -26.422 1.00 84.75 189 TYR A O 1
ATOM 1574 N N . SER A 1 190 ? 15.728 -9.186 -26.627 1.00 85.75 190 SER A N 1
ATOM 1575 C CA . SER A 1 190 ? 15.742 -9.058 -28.085 1.00 85.75 190 SER A CA 1
ATOM 1576 C C . SER A 1 190 ? 17.021 -9.647 -28.683 1.00 85.75 190 SER A C 1
ATOM 1578 O O . SER A 1 190 ? 18.087 -9.608 -28.081 1.00 85.75 190 SER A O 1
ATOM 1580 N N . ALA A 1 191 ? 16.906 -10.178 -29.902 1.00 83.31 191 ALA A N 1
ATOM 1581 C CA . ALA A 1 191 ? 18.038 -10.655 -30.696 1.00 83.31 191 ALA A CA 1
ATOM 1582 C C . ALA A 1 191 ? 18.769 -9.523 -31.446 1.00 83.31 191 ALA A C 1
ATOM 1584 O O . ALA A 1 191 ? 19.721 -9.785 -32.181 1.00 83.31 191 ALA A O 1
ATOM 1585 N N . LYS A 1 192 ? 18.297 -8.272 -31.339 1.00 86.69 192 LYS A N 1
ATOM 1586 C CA . LYS A 1 192 ? 18.956 -7.117 -31.955 1.00 86.69 192 LYS A CA 1
ATOM 1587 C C . LYS A 1 192 ? 20.089 -6.604 -31.079 1.00 86.69 192 LYS A C 1
ATOM 1589 O O . LYS A 1 192 ? 20.053 -6.700 -29.858 1.00 86.69 192 LYS A O 1
ATOM 1594 N N . LEU A 1 193 ? 21.064 -5.991 -31.743 1.00 85.81 193 LEU A N 1
ATOM 1595 C CA . LEU A 1 193 ? 22.138 -5.274 -31.082 1.00 85.81 193 LEU A CA 1
ATOM 1596 C C . LEU A 1 193 ? 21.711 -3.834 -30.794 1.00 85.81 193 LEU A C 1
ATOM 1598 O O . LEU A 1 193 ? 21.112 -3.158 -31.640 1.00 85.81 193 LEU A O 1
ATOM 1602 N N . PHE A 1 194 ? 22.067 -3.363 -29.610 1.00 84.81 194 PHE A N 1
ATOM 1603 C CA . PHE A 1 194 ? 21.769 -2.035 -29.097 1.00 84.81 194 PHE A CA 1
ATOM 1604 C C . PHE A 1 194 ? 23.051 -1.324 -28.686 1.00 84.81 194 PHE A C 1
ATOM 1606 O O . PHE A 1 194 ? 24.118 -1.933 -28.544 1.00 84.81 194 PHE A O 1
ATOM 1613 N N . THR A 1 195 ? 22.959 -0.013 -28.484 1.00 84.69 195 THR A N 1
ATOM 1614 C CA . THR A 1 195 ? 24.051 0.704 -27.826 1.00 84.69 195 THR A CA 1
ATOM 1615 C C . THR A 1 195 ? 24.032 0.415 -26.329 1.00 84.69 195 THR A C 1
ATOM 1617 O O . THR A 1 195 ? 22.997 0.112 -25.728 1.00 84.69 195 THR A O 1
ATOM 1620 N N . LYS A 1 196 ? 25.183 0.581 -25.677 1.00 81.38 196 LYS A N 1
ATOM 1621 C CA . LYS A 1 196 ? 25.274 0.465 -24.219 1.00 81.38 196 LYS A CA 1
ATOM 1622 C C . LYS A 1 196 ? 24.276 1.380 -23.498 1.00 81.38 196 LYS A C 1
ATOM 1624 O O . LYS A 1 196 ? 23.685 0.980 -22.500 1.00 81.38 196 LYS A O 1
ATOM 1629 N N . GLU A 1 197 ? 24.070 2.595 -24.004 1.00 78.75 197 GLU A N 1
ATOM 1630 C CA . GLU A 1 197 ? 23.130 3.556 -23.419 1.00 78.75 197 GLU A CA 1
ATOM 1631 C C . GLU A 1 197 ? 21.685 3.042 -23.456 1.00 78.75 197 GLU A C 1
ATOM 1633 O O . GLU A 1 197 ? 20.962 3.168 -22.469 1.00 78.75 197 GLU A O 1
ATOM 1638 N N . GLU A 1 198 ? 21.272 2.435 -24.571 1.00 81.50 198 GLU A N 1
ATOM 1639 C CA . GLU A 1 198 ? 19.939 1.846 -24.736 1.00 81.50 198 GLU A CA 1
ATOM 1640 C C . GLU A 1 198 ? 19.719 0.699 -23.744 1.00 81.50 198 GLU A C 1
ATOM 1642 O O . GLU A 1 198 ? 18.726 0.709 -23.016 1.00 81.50 198 GLU A O 1
ATOM 1647 N N . THR A 1 199 ? 20.688 -0.214 -23.611 1.00 84.62 199 THR A N 1
ATOM 1648 C CA . THR A 1 199 ? 20.580 -1.338 -22.660 1.00 84.62 199 THR A CA 1
ATOM 1649 C C . THR A 1 199 ? 20.444 -0.886 -21.202 1.00 84.62 199 THR A C 1
ATOM 1651 O O . THR A 1 199 ? 19.653 -1.452 -20.446 1.00 84.62 199 THR A O 1
ATOM 1654 N N . ILE A 1 200 ? 21.148 0.183 -20.806 1.00 83.50 200 ILE A N 1
ATOM 1655 C CA . ILE A 1 200 ? 21.032 0.776 -19.465 1.00 83.50 200 ILE A CA 1
ATOM 1656 C C . ILE A 1 200 ? 19.627 1.348 -19.247 1.00 83.50 200 ILE A C 1
ATOM 1658 O O . ILE A 1 200 ? 19.052 1.175 -18.170 1.00 83.50 200 ILE A O 1
ATOM 1662 N N . VAL A 1 201 ? 19.057 2.010 -20.258 1.00 83.12 201 VAL A N 1
ATOM 1663 C CA . VAL A 1 201 ? 17.688 2.539 -20.186 1.00 83.12 201 VAL A CA 1
ATOM 1664 C C . VAL A 1 201 ? 16.669 1.410 -20.066 1.00 83.12 201 VAL A C 1
ATOM 1666 O O . VAL A 1 201 ? 15.779 1.504 -19.222 1.00 83.12 201 VAL A O 1
ATOM 1669 N N . PHE A 1 202 ? 16.802 0.334 -20.844 1.00 88.06 202 PHE A N 1
ATOM 1670 C CA . PHE A 1 202 ? 15.899 -0.818 -20.752 1.00 88.06 202 PHE A CA 1
ATOM 1671 C C . PHE A 1 202 ? 15.948 -1.460 -19.362 1.00 88.06 202 PHE A C 1
ATOM 1673 O O . PHE A 1 202 ? 14.904 -1.688 -18.749 1.00 88.06 202 PHE A O 1
ATOM 1680 N N . GLY A 1 203 ? 17.153 -1.664 -18.819 1.00 87.44 203 GLY A N 1
ATOM 1681 C CA . GLY A 1 203 ? 17.338 -2.166 -17.456 1.00 87.44 203 GLY A CA 1
ATOM 1682 C C . GLY A 1 203 ? 16.716 -1.250 -16.399 1.00 87.44 203 GLY A C 1
ATOM 1683 O O . GLY A 1 203 ? 16.017 -1.724 -15.504 1.00 87.44 203 GLY A O 1
ATOM 1684 N N . PHE A 1 204 ? 16.897 0.067 -16.533 1.00 86.62 204 PHE A N 1
ATOM 1685 C CA . PHE A 1 204 ? 16.276 1.049 -15.641 1.00 86.62 204 PHE A CA 1
ATOM 1686 C C . PHE A 1 204 ? 14.746 0.992 -15.688 1.00 86.62 204 PHE A C 1
ATOM 1688 O O . PHE A 1 204 ? 14.105 0.986 -14.640 1.00 86.62 204 PHE A O 1
ATOM 1695 N N . ILE A 1 205 ? 14.158 0.931 -16.886 1.00 88.62 205 ILE A N 1
ATOM 1696 C CA . ILE A 1 205 ? 12.706 0.840 -17.071 1.00 88.62 205 ILE A CA 1
ATOM 1697 C C . ILE A 1 205 ? 12.161 -0.416 -16.387 1.00 88.62 205 ILE A C 1
ATOM 1699 O O . ILE A 1 205 ? 11.234 -0.324 -15.584 1.00 88.62 205 ILE A O 1
ATOM 1703 N N . ARG A 1 206 ? 12.752 -1.583 -16.658 1.00 91.38 206 ARG A N 1
ATOM 1704 C CA . ARG A 1 206 ? 12.305 -2.853 -16.066 1.00 91.38 206 ARG A CA 1
ATOM 1705 C C . ARG A 1 206 ? 12.411 -2.815 -14.538 1.00 91.38 206 ARG A C 1
ATOM 1707 O O . ARG A 1 206 ? 11.430 -3.088 -13.851 1.00 91.38 206 ARG A O 1
ATOM 1714 N N . SER A 1 207 ? 13.537 -2.331 -14.013 1.00 91.12 207 SER A N 1
ATOM 1715 C CA . SER A 1 207 ? 13.745 -2.162 -12.569 1.00 91.12 207 SER A CA 1
ATOM 1716 C C . SER A 1 207 ? 12.766 -1.166 -11.928 1.00 91.12 207 SER A C 1
ATOM 1718 O O . SER A 1 207 ? 12.320 -1.374 -10.796 1.00 91.12 207 SER A O 1
ATOM 1720 N N . LEU A 1 208 ? 12.381 -0.096 -12.635 1.00 91.50 208 LEU A N 1
ATOM 1721 C CA . LEU A 1 208 ? 11.381 0.859 -12.151 1.00 91.50 208 LEU A CA 1
ATOM 1722 C C . LEU A 1 208 ? 10.012 0.193 -11.971 1.00 91.50 208 LEU A C 1
ATOM 1724 O O . LEU A 1 208 ? 9.369 0.426 -10.949 1.00 91.50 208 LEU A O 1
ATOM 1728 N N . TRP A 1 209 ? 9.569 -0.634 -12.923 1.00 93.75 209 TRP A N 1
ATOM 1729 C CA . TRP A 1 209 ? 8.286 -1.338 -12.810 1.00 93.75 209 TRP A CA 1
ATOM 1730 C C . TRP A 1 209 ? 8.298 -2.435 -11.747 1.00 93.75 209 TRP A C 1
ATOM 1732 O O . TRP A 1 209 ? 7.318 -2.560 -11.017 1.00 93.75 209 TRP A O 1
ATOM 1742 N N . GLU A 1 210 ? 9.405 -3.159 -11.588 1.00 93.38 210 GLU A N 1
ATOM 1743 C CA . GLU A 1 210 ? 9.583 -4.092 -10.466 1.00 93.38 210 GLU A CA 1
ATOM 1744 C C . GLU A 1 210 ? 9.508 -3.363 -9.118 1.00 93.38 210 GLU A C 1
ATOM 1746 O O . GLU A 1 210 ? 8.804 -3.792 -8.202 1.00 93.38 210 GLU A O 1
ATOM 1751 N N . SER A 1 211 ? 10.166 -2.205 -9.018 1.00 92.31 211 SER A N 1
ATOM 1752 C CA . SER A 1 211 ? 10.118 -1.363 -7.820 1.00 92.31 211 SER A CA 1
ATOM 1753 C C . SER A 1 211 ? 8.705 -0.834 -7.552 1.00 92.31 211 SER A C 1
ATOM 1755 O O . SER A 1 211 ? 8.273 -0.805 -6.402 1.00 92.31 211 SER A O 1
ATOM 1757 N N . LEU A 1 212 ? 7.959 -0.443 -8.590 1.00 93.00 212 LEU A N 1
ATOM 1758 C CA . LEU A 1 212 ? 6.558 -0.034 -8.457 1.00 93.00 212 LEU A CA 1
ATOM 1759 C C . LEU A 1 212 ? 5.666 -1.199 -7.994 1.00 93.00 212 LEU A C 1
ATOM 1761 O O . LEU A 1 212 ? 4.792 -0.982 -7.158 1.00 93.00 212 LEU A O 1
ATOM 1765 N N . ASP A 1 213 ? 5.877 -2.420 -8.501 1.00 94.19 213 ASP A N 1
ATOM 1766 C CA . ASP A 1 213 ? 5.097 -3.614 -8.117 1.00 94.19 213 ASP A CA 1
ATOM 1767 C C . ASP A 1 213 ? 5.289 -3.937 -6.624 1.00 94.19 213 ASP A C 1
ATOM 1769 O O . ASP A 1 213 ? 4.334 -4.279 -5.921 1.00 94.19 213 ASP A O 1
ATOM 1773 N N . SER A 1 214 ? 6.504 -3.707 -6.106 1.00 92.19 214 SER A N 1
ATOM 1774 C CA . SER A 1 214 ? 6.840 -3.906 -4.687 1.00 92.19 214 SER A CA 1
ATOM 1775 C C . SER A 1 214 ? 6.088 -2.983 -3.716 1.00 92.19 214 SER A C 1
ATOM 1777 O O . SER A 1 214 ? 5.950 -3.319 -2.540 1.00 92.19 214 SER A O 1
ATOM 1779 N N . ILE A 1 215 ? 5.541 -1.853 -4.190 1.00 91.12 215 ILE A N 1
ATOM 1780 C CA . ILE A 1 215 ? 4.783 -0.908 -3.347 1.00 91.12 215 ILE A CA 1
ATOM 1781 C C . ILE A 1 215 ? 3.564 -1.585 -2.726 1.00 91.12 215 ILE A C 1
ATOM 1783 O O . ILE A 1 215 ? 3.198 -1.251 -1.603 1.00 91.12 215 ILE A O 1
ATOM 1787 N N . SER A 1 216 ? 2.951 -2.536 -3.435 1.00 92.56 216 SER A N 1
ATOM 1788 C CA . SER A 1 216 ? 1.819 -3.299 -2.906 1.00 92.56 216 SER A CA 1
ATOM 1789 C C . SER A 1 216 ? 2.185 -4.008 -1.598 1.00 92.56 216 SER A C 1
ATOM 1791 O O . SER A 1 216 ? 1.482 -3.851 -0.607 1.00 92.56 216 SER A O 1
ATOM 1793 N N . GLY A 1 217 ? 3.339 -4.679 -1.549 1.00 91.69 217 GLY A N 1
ATOM 1794 C CA . GLY A 1 217 ? 3.846 -5.310 -0.331 1.00 91.69 217 GLY A CA 1
ATOM 1795 C C . GLY A 1 217 ? 4.163 -4.297 0.770 1.00 91.69 217 GLY A C 1
ATOM 1796 O O . GLY A 1 217 ? 3.782 -4.498 1.914 1.00 91.69 217 GLY A O 1
ATOM 1797 N N . ILE A 1 218 ? 4.784 -3.161 0.430 1.00 90.19 218 ILE A N 1
ATOM 1798 C CA . ILE A 1 218 ? 5.075 -2.097 1.413 1.00 90.19 218 ILE A CA 1
ATOM 1799 C C . ILE A 1 218 ? 3.781 -1.527 2.014 1.00 90.19 218 ILE A C 1
ATOM 1801 O O . ILE A 1 218 ? 3.728 -1.231 3.207 1.00 90.19 218 ILE A O 1
ATOM 1805 N N . TYR A 1 219 ? 2.736 -1.363 1.202 1.00 91.38 219 TYR A N 1
ATOM 1806 C CA . TYR A 1 219 ? 1.428 -0.919 1.672 1.00 91.38 219 TYR A CA 1
ATOM 1807 C C . TYR A 1 219 ? 0.837 -1.910 2.680 1.00 91.38 219 TYR A C 1
ATOM 1809 O O . TYR A 1 219 ? 0.397 -1.496 3.753 1.00 91.38 219 TYR A O 1
ATOM 1817 N N . GLU A 1 220 ? 0.852 -3.199 2.334 1.00 91.19 220 GLU A N 1
ATOM 1818 C CA . GLU A 1 220 ? 0.270 -4.277 3.139 1.00 91.19 220 GLU A CA 1
ATOM 1819 C C . GLU A 1 220 ? 1.011 -4.526 4.457 1.00 91.19 220 GLU A C 1
ATOM 1821 O O . GLU A 1 220 ? 0.375 -4.751 5.488 1.00 91.19 220 GLU A O 1
ATOM 1826 N N . GLU A 1 221 ? 2.341 -4.458 4.445 1.00 87.44 221 GLU A N 1
ATOM 1827 C CA . GLU A 1 221 ? 3.158 -4.729 5.632 1.00 87.44 221 GLU A CA 1
ATOM 1828 C C . GLU A 1 221 ? 3.353 -3.490 6.506 1.00 87.44 221 GLU A C 1
ATOM 1830 O O . GLU A 1 221 ? 3.208 -3.559 7.719 1.00 87.44 221 GLU A O 1
ATOM 1835 N N . CYS A 1 222 ? 3.648 -2.334 5.907 1.00 86.19 222 CYS A N 1
ATOM 1836 C CA . CYS A 1 222 ? 4.003 -1.146 6.679 1.00 86.19 222 CYS A CA 1
ATOM 1837 C C . CYS A 1 222 ? 2.808 -0.207 6.860 1.00 86.19 222 CYS A C 1
ATOM 1839 O O . CYS A 1 222 ? 2.470 0.166 7.980 1.00 86.19 222 CYS A O 1
ATOM 1841 N N . TRP A 1 223 ? 2.167 0.222 5.767 1.00 88.38 223 TRP A N 1
ATOM 1842 C CA . TRP A 1 223 ? 1.234 1.359 5.842 1.00 88.38 223 TRP A CA 1
ATOM 1843 C C . TRP A 1 223 ? -0.101 1.010 6.500 1.00 88.38 223 TRP A C 1
ATOM 1845 O O . TRP A 1 223 ? -0.697 1.869 7.148 1.00 88.38 223 TRP A O 1
ATOM 1855 N N . ARG A 1 224 ? -0.568 -0.236 6.363 1.00 90.56 224 ARG A N 1
ATOM 1856 C CA . ARG A 1 224 ? -1.763 -0.723 7.074 1.00 90.56 224 ARG A CA 1
ATOM 1857 C C . ARG A 1 224 ? -1.543 -0.870 8.583 1.00 90.56 224 ARG A C 1
ATOM 1859 O O . ARG A 1 224 ? -2.510 -0.846 9.334 1.00 90.56 224 ARG A O 1
ATOM 1866 N N . GLU A 1 225 ? -0.294 -0.982 9.029 1.00 89.19 225 GLU A N 1
ATOM 1867 C CA . GLU A 1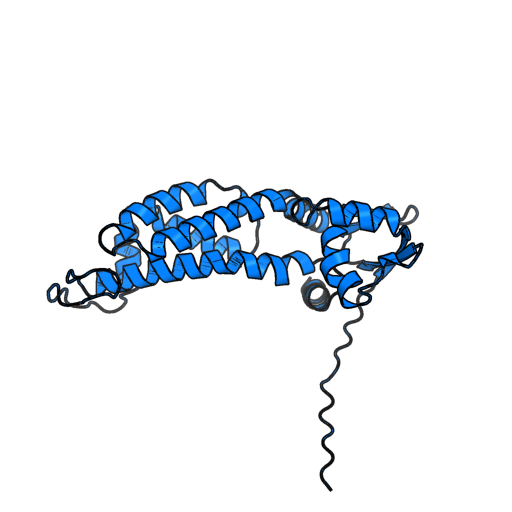 225 ? 0.052 -1.133 10.447 1.00 89.19 225 GLU A CA 1
ATOM 1868 C C . GLU A 1 225 ? 0.375 0.192 11.145 1.00 89.19 225 GLU A C 1
ATOM 1870 O O . GLU A 1 225 ? 0.411 0.240 12.372 1.00 89.19 225 GLU A O 1
ATOM 1875 N N . CYS A 1 226 ? 0.549 1.284 10.390 1.00 85.69 226 CYS A N 1
ATOM 1876 C CA . CYS A 1 226 ? 0.985 2.585 10.909 1.00 85.69 226 CYS A CA 1
ATOM 1877 C C . CYS A 1 226 ? 0.109 3.181 12.019 1.00 85.69 226 CYS A C 1
ATOM 1879 O O . CYS A 1 226 ? 0.575 4.094 12.688 1.00 85.69 226 CYS A O 1
ATOM 1881 N N . PHE A 1 227 ? -1.129 2.711 12.196 1.00 88.00 227 PHE A N 1
ATOM 1882 C CA . PHE A 1 227 ? -2.096 3.226 13.177 1.00 88.00 227 PHE A CA 1
ATOM 1883 C C . PHE A 1 227 ? -2.676 2.116 14.064 1.00 88.00 227 PHE A C 1
ATOM 1885 O O . PHE A 1 227 ? -3.782 2.242 14.588 1.00 88.00 227 PHE A O 1
ATOM 1892 N N . LEU A 1 228 ? -1.986 0.984 14.177 1.00 90.62 228 LEU A N 1
ATOM 1893 C CA . LEU A 1 228 ? -2.385 -0.131 15.035 1.00 90.62 228 LEU A CA 1
ATOM 1894 C C . LEU A 1 228 ? -1.471 -0.180 16.263 1.00 90.62 228 LEU A C 1
ATOM 1896 O O . LEU A 1 228 ? -0.358 0.320 16.192 1.00 90.62 228 LEU A O 1
ATOM 1900 N N . PRO A 1 229 ? -1.865 -0.796 17.388 1.00 87.00 229 PRO A N 1
ATOM 1901 C CA . PRO A 1 229 ? -0.980 -0.979 18.541 1.00 87.00 229 PRO A CA 1
ATOM 1902 C C . PRO A 1 229 ? 0.088 -2.059 18.261 1.00 87.00 229 PRO A C 1
ATOM 1904 O O . PRO A 1 229 ? 0.097 -3.127 18.877 1.00 87.00 229 PRO A O 1
ATOM 1907 N N . THR A 1 230 ? 0.961 -1.805 17.287 1.00 85.31 230 THR A N 1
ATOM 1908 C CA . THR A 1 230 ? 2.066 -2.670 16.860 1.00 85.31 230 THR A CA 1
ATOM 1909 C C . THR A 1 230 ? 3.393 -1.919 16.957 1.00 85.31 230 THR A C 1
ATOM 1911 O O . THR A 1 230 ? 3.438 -0.699 17.122 1.00 85.31 230 THR A O 1
ATOM 1914 N N . TYR A 1 231 ? 4.502 -2.649 16.831 1.00 77.38 231 TYR A N 1
ATOM 1915 C CA . TYR A 1 231 ? 5.849 -2.076 16.878 1.00 77.38 231 TYR A CA 1
ATOM 1916 C C . TYR A 1 231 ? 6.054 -0.930 15.866 1.00 77.38 231 TYR A C 1
ATOM 1918 O O . TYR A 1 231 ? 6.674 0.081 16.192 1.00 77.38 231 TYR A O 1
ATOM 1926 N N . TYR A 1 232 ? 5.487 -1.048 14.659 1.00 73.56 232 TYR A N 1
ATOM 1927 C CA . TYR A 1 232 ? 5.589 -0.008 13.632 1.00 73.56 232 TYR A CA 1
ATOM 1928 C C . TYR A 1 232 ? 4.986 1.318 14.085 1.00 73.56 232 TYR A C 1
ATOM 1930 O O . TYR A 1 232 ? 5.599 2.367 13.898 1.00 73.56 232 TYR A O 1
ATOM 1938 N N . HIS A 1 233 ? 3.820 1.282 14.719 1.00 74.12 233 HIS A N 1
ATOM 1939 C CA . HIS A 1 233 ? 3.189 2.490 15.232 1.00 74.12 233 HIS A CA 1
ATOM 1940 C C . HIS A 1 233 ? 3.981 3.110 16.383 1.00 74.12 233 HIS A C 1
ATOM 1942 O O . HIS A 1 233 ? 4.132 4.327 16.425 1.00 74.12 233 HIS A O 1
ATOM 1948 N N . ALA A 1 234 ? 4.572 2.282 17.249 1.00 65.88 234 ALA A N 1
ATOM 1949 C CA . ALA A 1 234 ? 5.442 2.754 18.322 1.00 65.88 234 ALA A CA 1
ATOM 1950 C C . ALA A 1 234 ? 6.622 3.576 17.771 1.00 65.88 234 ALA A C 1
ATOM 1952 O O . ALA A 1 234 ? 6.895 4.672 18.250 1.00 65.88 234 ALA A O 1
ATOM 1953 N N . SER A 1 235 ? 7.248 3.098 16.689 1.00 65.25 235 SER A N 1
ATOM 1954 C CA . SER A 1 235 ? 8.334 3.832 16.028 1.00 65.25 235 SER A CA 1
ATOM 1955 C C . SER A 1 235 ? 7.884 5.154 15.394 1.00 65.25 235 SER A C 1
ATOM 1957 O O . SER A 1 235 ? 8.681 6.079 15.296 1.00 65.25 235 SER A O 1
ATOM 1959 N N . ILE A 1 236 ? 6.619 5.262 14.971 1.00 66.25 236 ILE A N 1
ATOM 1960 C CA . ILE A 1 236 ? 6.066 6.472 14.346 1.00 66.25 236 ILE A CA 1
ATOM 1961 C C . ILE A 1 236 ? 5.675 7.506 15.407 1.00 66.25 236 ILE A C 1
ATOM 1963 O O . ILE A 1 236 ? 6.058 8.662 15.256 1.00 66.25 236 ILE A O 1
ATOM 1967 N N . CYS A 1 237 ? 4.987 7.106 16.487 1.00 57.75 237 CYS A N 1
ATOM 1968 C CA . CYS A 1 237 ? 4.590 8.035 17.557 1.00 57.75 237 CYS A CA 1
ATOM 1969 C C . CYS A 1 237 ? 5.800 8.572 18.359 1.00 57.75 237 CYS A C 1
ATOM 1971 O O . CYS A 1 237 ? 5.676 9.606 18.999 1.00 57.75 237 CYS A O 1
ATOM 1973 N N . GLU A 1 238 ? 6.977 7.931 18.310 1.00 54.59 238 GLU A N 1
ATOM 1974 C CA . GLU A 1 238 ? 8.231 8.478 18.872 1.00 54.59 238 GLU A CA 1
ATOM 1975 C C . GLU A 1 238 ? 8.908 9.541 17.978 1.00 54.59 238 GLU A C 1
ATOM 1977 O O . GLU A 1 238 ? 9.822 10.234 18.430 1.00 54.59 238 GLU A O 1
ATOM 1982 N N . MET A 1 239 ? 8.510 9.651 16.704 1.00 49.47 239 MET A N 1
ATOM 1983 C CA . MET A 1 239 ? 9.088 10.586 15.725 1.00 49.47 239 MET A CA 1
ATOM 1984 C C . MET A 1 239 ? 8.278 11.885 15.545 1.00 49.47 239 MET A C 1
ATOM 1986 O O . MET A 1 239 ? 8.754 12.781 14.840 1.00 49.47 239 MET A O 1
ATOM 1990 N N . GLU A 1 240 ? 7.089 11.984 16.147 1.00 42.38 240 GLU A N 1
ATOM 1991 C CA . GLU A 1 240 ? 6.235 13.188 16.192 1.00 42.38 240 GLU A CA 1
ATOM 1992 C C . GLU A 1 240 ? 6.438 13.983 17.491 1.00 42.38 240 GLU A C 1
ATOM 1994 O O . GLU A 1 240 ? 6.456 15.235 17.402 1.00 42.38 240 GLU A O 1
#

Solvent-accessible surface area (backbone atoms only — not comparable to full-atom values): 14118 Å² total; per-residue (Å²): 144,79,81,86,78,76,75,70,81,80,77,77,75,81,72,62,57,48,80,45,79,44,52,30,72,57,52,57,52,47,57,73,59,40,81,62,52,76,44,71,48,75,48,73,41,83,86,80,70,44,41,32,47,41,49,49,42,46,41,43,64,72,50,41,42,78,76,42,76,67,54,83,78,41,73,59,46,80,46,66,39,39,63,85,39,34,70,47,84,66,32,51,52,53,51,54,54,52,73,41,41,55,52,46,54,56,46,42,56,50,40,44,54,49,40,62,51,53,74,76,44,36,65,87,55,40,63,62,54,46,53,56,49,44,63,56,57,73,69,49,82,61,73,78,48,89,47,73,67,55,49,52,53,52,49,55,45,52,48,59,67,42,85,75,29,57,65,48,52,48,48,65,77,40,81,59,89,66,78,88,74,56,61,74,39,72,53,100,52,40,96,58,58,31,40,70,66,55,55,53,50,53,52,50,53,54,52,50,39,55,56,56,44,49,46,50,56,48,41,67,67,49,62,61,35,51,70,41,87,41,73,66,17,50,61,50,69,75,72,112

Mean predicted aligned error: 8.88 Å

Radius of gyration: 23.89 Å; Cα contacts (8 Å, |Δi|>4): 254; chains: 1; bounding box: 52×40×64 Å

pLDDT: mean 83.12, std 16.09, range [28.22, 96.44]

Foldseek 3Di:
DDDPPPPDPPPPLDFQWDKDKDFLVVLVVLCVVPPQQFDKDWDADPVVRKIAIDGSNLCCVPPVCVVPVVCSVDGMDIFTFGPVRIPDPVVVLLVVLSVCSNLVVVLLVLLVVLLVVLVQAALVCNLVSLLVSLVVNLPGPNLVRPDPLSVVLNVVSVLSNPPVNVVVVLCVLCVDPDPQPDQDDDDPRDPGGHGPSSVSSSVVSSVSSVSSNCVVVCCSPQVSCCRGPDPNVSVVVVVD